Protein AF-A0AAD5SXI1-F1 (afdb_monomer_lite)

Organism: NCBI:txid109957

pLDDT: mean 73.27, std 19.9, range [27.66, 96.06]

InterPro domains:
  IPR033053 Histone transcription regulator 3/CABIN1 [PTHR15502] (4-97)

Sequence (275 aa):
MKNIDKKKWQHRPYWKSYWIWKTVFGDFEKAKAELLSIFQLKSNARGFINFWRTEFERPGRHFAYIHKYTLALISVLRQTKDLESMRHLVRKVQKAYDTLLYPQTVWKAGFEAMAELLAENVQESIWEQFIRFVPQKEFLALAPVVEKKMLWSNNEDRTEDASLLHMAFHLKKLNESAEDETLVTCKMPWNKRVLAEENTSKEPENGAEVSAEYMATVNEDGGNSVEEIATAVNTADINSMVFNAEEASARLRKAITDAEEATTELVTRNNLLAE

Radius of gyration: 31.0 Å; chains: 1; bounding box: 64×84×82 Å

Structure (mmCIF, N/CA/C/O backbone):
data_AF-A0AAD5SXI1-F1
#
_entry.id   AF-A0AAD5SXI1-F1
#
loop_
_atom_site.group_PDB
_atom_site.id
_atom_site.type_symbol
_atom_site.label_atom_id
_atom_site.label_alt_id
_atom_site.label_comp_id
_atom_site.label_asym_id
_atom_site.label_entity_id
_atom_site.label_seq_id
_atom_site.pdbx_PDB_ins_code
_atom_site.Cartn_x
_atom_site.Cartn_y
_atom_site.Cartn_z
_atom_site.occupancy
_atom_site.B_iso_or_equiv
_atom_site.auth_seq_id
_atom_site.auth_comp_id
_atom_site.auth_asym_id
_atom_site.auth_atom_id
_atom_site.pdbx_PDB_model_num
ATOM 1 N N . MET A 1 1 ? 15.542 -13.856 -20.153 1.00 59.47 1 MET A N 1
ATOM 2 C CA . MET A 1 1 ? 15.981 -12.542 -19.622 1.00 59.47 1 MET A CA 1
ATOM 3 C C . MET A 1 1 ? 15.775 -12.431 -18.109 1.00 59.47 1 MET A C 1
ATOM 5 O O . MET A 1 1 ? 16.770 -12.292 -17.419 1.00 59.47 1 MET A O 1
ATOM 9 N N . LYS A 1 2 ? 14.553 -12.600 -17.565 1.00 68.12 2 LYS A N 1
ATOM 10 C CA . LYS A 1 2 ? 14.297 -12.551 -16.102 1.00 68.12 2 LYS A CA 1
ATOM 11 C C . LYS A 1 2 ? 15.126 -13.555 -15.284 1.00 68.12 2 LYS A C 1
ATOM 13 O O . LYS A 1 2 ? 15.744 -13.172 -14.306 1.00 68.12 2 LYS A O 1
ATOM 18 N N . ASN A 1 3 ? 15.224 -14.803 -15.744 1.00 73.75 3 ASN A N 1
ATOM 19 C CA . ASN A 1 3 ? 15.976 -15.860 -15.042 1.00 73.75 3 ASN A CA 1
ATOM 20 C C . ASN A 1 3 ? 17.499 -15.634 -15.022 1.00 73.75 3 ASN A C 1
ATOM 22 O O . ASN A 1 3 ? 18.205 -16.260 -14.238 1.00 73.75 3 ASN A O 1
ATOM 26 N N . ILE A 1 4 ? 18.005 -14.747 -15.884 1.00 78.94 4 ILE A N 1
ATOM 27 C CA . ILE A 1 4 ? 19.423 -14.368 -15.932 1.00 78.94 4 ILE A CA 1
ATOM 28 C C . ILE A 1 4 ? 19.688 -13.250 -14.908 1.00 78.94 4 ILE A C 1
ATOM 30 O O . ILE A 1 4 ? 20.742 -13.212 -14.277 1.00 78.94 4 ILE A O 1
ATOM 34 N N . ASP A 1 5 ? 18.705 -12.374 -14.683 1.00 79.69 5 ASP A N 1
ATOM 35 C CA . ASP A 1 5 ? 18.780 -11.241 -13.762 1.00 79.69 5 ASP A CA 1
ATOM 36 C C . ASP A 1 5 ? 18.321 -11.616 -12.343 1.00 79.69 5 ASP A C 1
ATOM 38 O O . ASP A 1 5 ? 17.245 -11.237 -11.873 1.00 79.69 5 ASP A O 1
ATOM 42 N N . LYS A 1 6 ? 19.176 -12.359 -11.632 1.00 75.88 6 LYS A N 1
ATOM 43 C CA . LYS A 1 6 ? 18.921 -12.793 -10.245 1.00 75.88 6 LYS A CA 1
ATOM 44 C C . LYS A 1 6 ? 18.714 -11.626 -9.273 1.00 75.88 6 LYS A C 1
ATOM 46 O O . LYS A 1 6 ? 17.996 -11.769 -8.289 1.00 75.88 6 LYS A O 1
ATOM 51 N N . LYS A 1 7 ? 19.348 -10.478 -9.539 1.00 73.50 7 LYS A N 1
ATOM 52 C CA . LYS A 1 7 ? 19.273 -9.282 -8.685 1.00 73.50 7 LYS A CA 1
ATOM 53 C C . LYS A 1 7 ? 18.100 -8.359 -9.043 1.00 73.50 7 LYS A C 1
ATOM 55 O O . LYS A 1 7 ? 17.860 -7.397 -8.318 1.00 73.50 7 LYS A O 1
ATOM 60 N N . LYS A 1 8 ? 17.352 -8.684 -10.107 1.00 78.62 8 LYS A N 1
ATOM 61 C CA . LYS A 1 8 ? 16.185 -7.943 -10.617 1.00 78.62 8 LYS A CA 1
ATOM 62 C C . LYS A 1 8 ? 16.488 -6.481 -10.951 1.00 78.62 8 LYS A C 1
ATOM 64 O O . LYS A 1 8 ? 15.654 -5.597 -10.776 1.00 78.62 8 LYS A O 1
ATOM 69 N N . TRP A 1 9 ? 17.688 -6.220 -11.451 1.00 81.19 9 TRP A N 1
ATOM 70 C CA . TRP A 1 9 ? 18.122 -4.880 -11.830 1.00 81.19 9 TRP A CA 1
ATOM 71 C C . TRP A 1 9 ? 17.353 -4.316 -13.030 1.00 81.19 9 TRP A C 1
ATOM 73 O O . TRP A 1 9 ? 17.201 -3.100 -13.151 1.00 81.19 9 TRP A O 1
ATOM 83 N N . GLN A 1 10 ? 16.840 -5.178 -13.907 1.00 85.62 10 GLN A N 1
ATOM 84 C CA . GLN A 1 10 ? 16.117 -4.798 -15.112 1.00 85.62 10 GLN A CA 1
ATOM 85 C C . GLN A 1 10 ? 14.620 -4.660 -14.838 1.00 85.62 10 GLN A C 1
ATOM 87 O O . GLN A 1 10 ? 13.879 -5.635 -14.881 1.00 85.62 10 GLN A O 1
ATOM 92 N N . HIS A 1 11 ? 14.133 -3.436 -14.654 1.00 88.88 11 HIS A N 1
ATOM 93 C CA . HIS A 1 11 ? 12.713 -3.188 -14.370 1.00 88.88 11 HIS A CA 1
ATOM 94 C C . HIS A 1 11 ? 11.796 -3.232 -15.612 1.00 88.88 11 HIS A C 1
ATOM 96 O O . HIS A 1 11 ? 10.612 -3.565 -15.515 1.00 88.88 11 HIS A O 1
ATOM 102 N N . ARG A 1 12 ? 12.319 -2.914 -16.808 1.00 89.62 12 ARG A N 1
ATOM 103 C CA . ARG A 1 12 ? 11.516 -2.804 -18.046 1.00 89.62 12 ARG A CA 1
ATOM 104 C C . ARG A 1 12 ? 10.803 -4.108 -18.446 1.00 89.62 12 ARG A C 1
ATOM 106 O O . ARG A 1 12 ? 9.637 -4.019 -18.837 1.00 89.62 12 ARG A O 1
ATOM 113 N N . PRO A 1 13 ? 11.428 -5.301 -18.364 1.00 91.19 13 PRO A N 1
ATOM 114 C CA . PRO A 1 13 ? 10.743 -6.562 -18.653 1.00 91.19 13 PRO A CA 1
ATOM 115 C C . PRO A 1 13 ? 9.561 -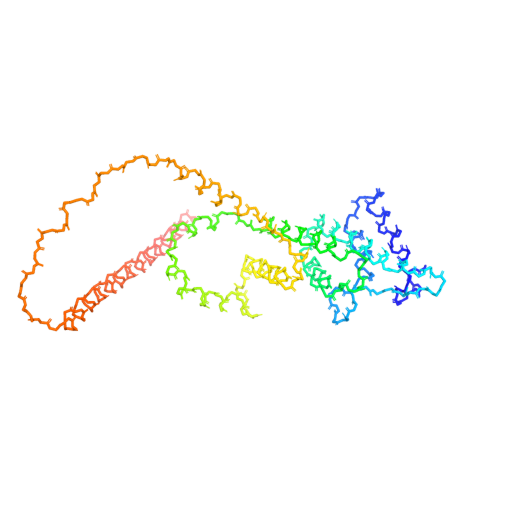6.838 -17.716 1.00 91.19 13 PRO A C 1
ATOM 117 O O . PRO A 1 13 ? 8.516 -7.295 -18.182 1.00 91.19 13 PRO A O 1
ATOM 120 N N . TYR A 1 14 ? 9.692 -6.526 -16.423 1.00 91.62 14 TYR A N 1
ATOM 121 C CA . TYR A 1 14 ? 8.601 -6.670 -15.452 1.00 91.62 14 TYR A CA 1
ATOM 122 C C . TYR A 1 14 ? 7.462 -5.705 -15.763 1.00 91.62 14 TYR A C 1
ATOM 124 O O . TYR A 1 14 ? 6.316 -6.132 -15.837 1.00 91.62 14 TYR A O 1
ATOM 132 N N . TRP A 1 15 ? 7.774 -4.443 -16.077 1.00 92.94 15 TRP A N 1
ATOM 133 C CA . TRP A 1 15 ? 6.762 -3.470 -16.494 1.00 92.94 15 TRP A CA 1
ATOM 134 C C . TRP A 1 15 ? 5.982 -3.912 -17.739 1.00 92.94 15 TRP A C 1
ATOM 136 O O . TRP A 1 15 ? 4.759 -3.806 -17.777 1.00 92.94 15 TRP A O 1
ATOM 146 N N . LYS A 1 16 ? 6.678 -4.423 -18.763 1.00 93.94 16 LYS A N 1
ATOM 147 C CA . LYS A 1 16 ? 6.019 -4.947 -19.969 1.00 93.94 16 LYS A CA 1
ATOM 148 C C . LYS A 1 16 ? 5.133 -6.149 -19.646 1.00 93.94 16 LYS A C 1
ATOM 150 O O . LYS A 1 16 ? 4.005 -6.201 -20.118 1.00 93.94 16 LYS A O 1
ATOM 155 N N . SER A 1 17 ? 5.626 -7.075 -18.823 1.00 93.44 17 SER A N 1
ATOM 156 C CA . SER A 1 17 ? 4.863 -8.262 -18.409 1.00 93.44 17 SER A CA 1
ATOM 157 C C . SER A 1 17 ? 3.602 -7.860 -17.649 1.00 93.44 17 SER A C 1
ATOM 159 O O . SER A 1 17 ? 2.514 -8.298 -17.994 1.00 93.44 17 SER A O 1
ATOM 161 N N . TYR A 1 18 ? 3.744 -6.957 -16.677 1.00 94.88 18 TYR A N 1
ATOM 162 C CA . TYR A 1 18 ? 2.637 -6.352 -15.947 1.00 94.88 18 TYR A CA 1
ATOM 163 C C . TYR A 1 18 ? 1.582 -5.759 -16.887 1.00 94.88 18 TYR A C 1
ATOM 165 O O . TYR A 1 18 ? 0.399 -6.064 -16.761 1.00 94.88 18 TYR A O 1
ATOM 173 N N . TRP A 1 19 ? 2.011 -4.927 -17.839 1.00 94.81 19 TRP A N 1
ATOM 174 C CA . TRP A 1 19 ? 1.095 -4.260 -18.758 1.00 94.81 19 TRP A CA 1
ATOM 175 C C . TRP A 1 19 ? 0.326 -5.261 -19.626 1.00 94.81 19 TRP A C 1
ATOM 177 O O . TRP A 1 19 ? -0.875 -5.086 -19.816 1.00 94.81 19 TRP A O 1
ATOM 187 N N . ILE A 1 20 ? 0.991 -6.324 -20.095 1.00 95.69 20 ILE A N 1
ATOM 188 C CA . ILE A 1 20 ? 0.363 -7.406 -20.863 1.00 95.69 20 ILE A CA 1
ATOM 189 C C . ILE A 1 20 ? -0.667 -8.147 -20.000 1.00 95.69 20 ILE A C 1
ATOM 191 O O . ILE A 1 20 ? -1.814 -8.278 -20.415 1.00 95.69 20 ILE A O 1
ATOM 195 N N . TRP A 1 21 ? -0.302 -8.578 -18.788 1.00 95.69 21 TRP A N 1
ATOM 196 C CA . TRP A 1 21 ? -1.232 -9.278 -17.892 1.00 95.69 21 TRP A CA 1
ATOM 197 C C . TRP A 1 21 ? -2.456 -8.435 -17.552 1.00 95.69 21 TRP A C 1
ATOM 199 O O . TRP A 1 21 ? -3.579 -8.916 -17.671 1.00 95.69 21 TRP A O 1
ATOM 209 N N . LYS A 1 22 ? -2.246 -7.159 -17.218 1.00 93.88 22 LYS A N 1
ATOM 210 C CA . LYS A 1 22 ? -3.329 -6.237 -16.878 1.00 93.88 22 LYS A CA 1
ATOM 211 C C . LYS A 1 22 ? -4.222 -5.898 -18.074 1.00 93.88 22 LYS A C 1
ATOM 213 O O . LYS A 1 22 ? -5.435 -5.872 -17.926 1.00 93.88 22 LYS A O 1
ATOM 218 N N . THR A 1 23 ? -3.634 -5.579 -19.227 1.00 93.75 23 THR A N 1
ATOM 219 C CA . THR A 1 23 ? -4.368 -4.966 -20.353 1.00 93.75 23 THR A CA 1
ATOM 220 C C . THR A 1 23 ? -4.864 -5.994 -21.361 1.00 93.75 23 THR A C 1
ATOM 222 O O . THR A 1 23 ? -5.960 -5.846 -21.883 1.00 93.75 23 THR A O 1
ATOM 225 N N . VAL A 1 24 ? -4.058 -7.018 -21.657 1.00 95.06 24 VAL A N 1
ATOM 226 C CA . VAL A 1 24 ? -4.375 -8.020 -22.688 1.00 95.06 24 VAL A CA 1
ATOM 227 C C . VAL A 1 24 ? -5.142 -9.190 -22.084 1.00 95.06 24 VAL A C 1
ATOM 229 O O . VAL A 1 24 ? -6.132 -9.628 -22.655 1.00 95.06 24 VAL A O 1
ATOM 232 N N . PHE A 1 25 ? -4.693 -9.691 -20.931 1.00 92.50 25 PHE A N 1
ATOM 233 C CA . PHE A 1 25 ? -5.284 -10.878 -20.305 1.00 92.50 25 PHE A CA 1
ATOM 234 C C . PHE A 1 25 ? -6.325 -10.564 -19.224 1.00 92.50 25 PHE A C 1
ATOM 236 O O . PHE A 1 25 ? -7.091 -11.450 -18.864 1.00 92.50 25 PHE A O 1
ATOM 243 N N . GLY A 1 26 ? -6.350 -9.338 -18.689 1.00 92.12 26 GLY A N 1
ATOM 244 C CA . GLY A 1 26 ? -7.249 -8.953 -17.593 1.00 92.12 26 GLY A CA 1
ATOM 245 C C . GLY A 1 26 ? -6.969 -9.666 -16.262 1.00 92.12 26 GLY A C 1
ATOM 246 O O . GLY A 1 26 ? -7.815 -9.657 -15.373 1.00 92.12 26 GLY A O 1
ATOM 247 N N . ASP A 1 27 ? -5.799 -10.291 -16.108 1.00 94.25 27 ASP A N 1
ATOM 248 C CA . ASP A 1 27 ? -5.433 -11.063 -14.917 1.00 94.25 27 ASP A CA 1
ATOM 249 C C . ASP A 1 27 ? -4.663 -10.178 -13.926 1.00 94.25 27 ASP A C 1
ATOM 251 O O . ASP A 1 27 ? -3.455 -9.937 -14.063 1.00 94.25 27 ASP A O 1
ATOM 255 N N . PHE A 1 28 ? -5.382 -9.665 -12.925 1.00 93.00 28 PHE A N 1
ATOM 256 C CA . PHE A 1 28 ? -4.831 -8.745 -11.930 1.00 93.00 28 PHE A CA 1
ATOM 257 C C . PHE A 1 28 ? -3.917 -9.429 -10.909 1.00 93.00 28 PHE A C 1
ATOM 259 O O . PHE A 1 28 ? -2.972 -8.796 -10.436 1.00 93.00 28 PHE A O 1
ATOM 266 N N . GLU A 1 29 ? -4.118 -10.715 -10.618 1.00 94.19 29 GLU A N 1
ATOM 267 C CA . GLU A 1 29 ? -3.284 -11.462 -9.669 1.00 94.19 29 GLU A CA 1
ATOM 268 C C . GLU A 1 29 ? -1.887 -11.712 -10.241 1.00 94.19 29 GLU A C 1
ATOM 270 O O . GLU A 1 29 ? -0.872 -11.425 -9.594 1.00 94.19 29 GLU A O 1
ATOM 275 N N . LYS A 1 30 ? -1.801 -12.148 -11.505 1.00 93.31 30 LYS A N 1
ATOM 276 C CA . LYS A 1 30 ? -0.500 -12.294 -12.178 1.00 93.31 30 LYS A CA 1
ATOM 277 C C . LYS A 1 30 ? 0.179 -10.946 -12.392 1.00 93.31 30 LYS A C 1
ATOM 279 O O . LYS A 1 30 ? 1.389 -10.822 -12.193 1.00 93.31 30 LYS A O 1
ATOM 284 N N . ALA A 1 31 ? -0.591 -9.916 -12.746 1.00 94.12 31 ALA A N 1
ATOM 285 C CA . ALA A 1 31 ? -0.075 -8.558 -12.878 1.00 94.12 31 ALA A CA 1
ATOM 286 C C . ALA A 1 31 ? 0.512 -8.038 -11.548 1.00 94.12 31 ALA A C 1
ATOM 288 O O . ALA A 1 31 ? 1.599 -7.448 -11.544 1.00 94.12 31 ALA A O 1
ATOM 289 N N . LYS A 1 32 ? -0.164 -8.306 -10.422 1.00 94.62 32 LYS A N 1
ATOM 290 C CA . LYS A 1 32 ? 0.304 -7.987 -9.067 1.00 94.62 32 LYS A CA 1
ATOM 291 C C . LYS A 1 32 ? 1.625 -8.681 -8.765 1.00 94.62 32 LYS A C 1
ATOM 293 O O . LYS A 1 32 ? 2.569 -8.010 -8.357 1.00 94.62 32 LYS A O 1
ATOM 298 N N . ALA A 1 33 ? 1.717 -9.990 -8.997 1.00 93.62 33 ALA A N 1
ATOM 299 C CA . ALA A 1 33 ? 2.925 -10.767 -8.717 1.00 93.62 33 ALA A CA 1
ATOM 300 C C . ALA A 1 33 ? 4.153 -10.231 -9.476 1.00 93.62 33 ALA A C 1
ATOM 302 O O . ALA A 1 33 ? 5.239 -10.089 -8.907 1.00 93.62 33 ALA A O 1
ATOM 303 N N . GLU A 1 34 ? 3.972 -9.867 -10.748 1.00 92.56 34 GLU A N 1
ATOM 304 C CA . GLU A 1 34 ? 5.034 -9.301 -11.582 1.00 92.56 34 GLU A CA 1
ATOM 305 C C . GLU A 1 34 ? 5.510 -7.937 -11.074 1.00 92.56 34 GLU A C 1
ATOM 307 O O . GLU A 1 34 ? 6.719 -7.707 -10.999 1.00 92.56 34 GLU A O 1
ATOM 312 N N . LEU A 1 35 ? 4.597 -7.043 -10.676 1.00 91.44 35 LEU A N 1
ATOM 313 C CA . LEU A 1 35 ? 4.988 -5.771 -10.065 1.00 91.44 35 LEU A CA 1
ATOM 314 C C . LEU A 1 35 ? 5.635 -5.987 -8.700 1.00 91.44 35 LEU A C 1
ATOM 316 O O . LEU A 1 35 ? 6.737 -5.501 -8.482 1.00 91.44 35 LEU A O 1
ATOM 320 N N . LEU A 1 36 ? 5.024 -6.752 -7.797 1.00 91.75 36 LEU A N 1
ATOM 321 C CA . LEU A 1 36 ? 5.581 -7.007 -6.464 1.00 91.75 36 LEU A CA 1
ATOM 322 C C . LEU A 1 36 ? 6.999 -7.581 -6.517 1.00 91.75 36 LEU A C 1
ATOM 324 O O . LEU A 1 36 ? 7.787 -7.340 -5.609 1.00 91.75 36 LEU A O 1
ATOM 328 N N . SER A 1 37 ? 7.365 -8.273 -7.598 1.00 89.50 37 SER A N 1
ATOM 329 C CA . SER A 1 37 ? 8.713 -8.800 -7.785 1.00 89.50 37 SER A CA 1
ATOM 330 C C . SER A 1 37 ? 9.820 -7.728 -7.779 1.00 89.50 37 SER A C 1
ATOM 332 O O . SER A 1 37 ? 10.938 -8.056 -7.367 1.00 89.50 37 SER A O 1
ATOM 334 N N . ILE A 1 38 ? 9.525 -6.488 -8.202 1.00 90.38 38 ILE A N 1
ATOM 335 C CA . ILE A 1 38 ? 10.462 -5.346 -8.216 1.00 90.38 38 ILE A CA 1
ATOM 336 C C . ILE A 1 38 ? 10.339 -4.448 -6.975 1.00 90.38 38 ILE A C 1
ATOM 338 O O . ILE A 1 38 ? 11.201 -3.595 -6.747 1.00 90.38 38 ILE A O 1
ATOM 342 N N . PHE A 1 39 ? 9.297 -4.638 -6.162 1.00 90.31 39 PHE A N 1
ATOM 343 C CA . PHE A 1 39 ? 9.084 -3.908 -4.914 1.00 90.31 39 PHE A CA 1
ATOM 344 C C . PHE A 1 39 ? 9.609 -4.696 -3.709 1.00 90.31 39 PHE A C 1
ATOM 346 O O . PHE A 1 39 ? 9.596 -5.922 -3.667 1.00 90.31 39 PHE A O 1
ATOM 353 N N . GLN A 1 40 ? 10.057 -3.975 -2.686 1.00 87.62 40 GLN A N 1
ATOM 354 C CA . GLN A 1 40 ? 10.531 -4.534 -1.421 1.00 87.62 40 GLN A CA 1
ATOM 355 C C . GLN A 1 40 ? 9.658 -4.036 -0.265 1.00 87.62 40 GLN A C 1
ATOM 357 O O . GLN A 1 40 ? 10.091 -3.258 0.582 1.00 87.62 40 GLN A O 1
ATOM 362 N N . LEU A 1 41 ? 8.403 -4.489 -0.231 1.00 86.25 41 LEU A N 1
ATOM 363 C CA . LEU A 1 41 ? 7.416 -4.009 0.747 1.00 86.25 41 LEU A CA 1
ATOM 364 C C . LEU A 1 41 ? 7.685 -4.509 2.174 1.00 86.25 41 LEU A C 1
ATOM 366 O O . LEU A 1 41 ? 7.534 -3.755 3.131 1.00 86.25 41 LEU A O 1
ATOM 370 N N . LYS A 1 42 ? 8.132 -5.763 2.309 1.00 82.50 42 LYS A N 1
ATOM 371 C CA . LYS A 1 42 ? 8.416 -6.408 3.605 1.00 82.50 42 LYS A CA 1
ATOM 372 C C . LYS A 1 42 ? 9.846 -6.186 4.110 1.00 82.50 42 LYS A C 1
ATOM 374 O O . LYS A 1 42 ? 10.162 -6.544 5.236 1.00 82.50 42 LYS A O 1
ATOM 379 N N . SER A 1 43 ? 10.725 -5.630 3.276 1.00 78.44 43 SER A N 1
ATOM 380 C CA . SER A 1 43 ? 12.124 -5.406 3.645 1.00 78.44 43 SER A CA 1
ATOM 381 C C . SER A 1 43 ? 12.261 -4.192 4.561 1.00 78.44 43 SER A C 1
ATOM 383 O O . SER A 1 43 ? 11.604 -3.170 4.353 1.00 78.44 43 SER A O 1
ATOM 385 N N . ASN A 1 44 ? 13.196 -4.250 5.508 1.00 72.94 44 ASN A N 1
ATOM 386 C CA . ASN A 1 44 ? 13.595 -3.095 6.320 1.00 72.94 44 ASN A CA 1
ATOM 387 C C . ASN A 1 44 ? 14.448 -2.074 5.542 1.00 72.94 44 ASN A C 1
ATOM 389 O O . ASN A 1 44 ? 14.815 -1.039 6.091 1.00 72.94 44 ASN A O 1
ATOM 393 N N . ALA A 1 45 ? 14.738 -2.327 4.261 1.00 75.00 45 ALA A N 1
ATOM 394 C CA . ALA A 1 45 ? 15.486 -1.408 3.411 1.00 75.00 45 ALA A CA 1
ATOM 395 C C . ALA A 1 45 ? 14.834 -0.013 3.328 1.00 75.00 45 ALA A C 1
ATOM 397 O O . ALA A 1 45 ? 13.605 0.123 3.301 1.00 75.00 45 ALA A O 1
ATOM 398 N N . ARG A 1 46 ? 15.681 1.026 3.258 1.00 67.31 46 ARG A N 1
ATOM 399 C CA . ARG A 1 46 ? 15.259 2.434 3.131 1.00 67.31 46 ARG A CA 1
ATOM 400 C C . ARG A 1 46 ? 14.475 2.677 1.837 1.00 67.31 46 ARG A C 1
ATOM 402 O O . ARG A 1 46 ? 13.499 3.416 1.849 1.00 67.31 46 ARG A O 1
ATOM 409 N N . GLY A 1 47 ? 14.869 2.019 0.747 1.00 73.44 47 GLY A N 1
ATOM 410 C CA . GLY A 1 47 ? 14.123 2.008 -0.510 1.00 73.44 47 GLY A CA 1
ATOM 411 C C . GLY A 1 47 ? 13.016 0.952 -0.511 1.00 73.44 47 GLY A C 1
ATOM 412 O O . GLY A 1 47 ? 13.177 -0.132 0.043 1.00 73.44 47 GLY A O 1
ATOM 413 N N . PHE A 1 48 ? 11.895 1.257 -1.165 1.00 83.56 48 PHE A N 1
ATOM 414 C CA . PHE A 1 48 ? 10.782 0.316 -1.370 1.00 83.56 48 PHE A CA 1
ATOM 415 C C . PHE A 1 48 ? 10.797 -0.337 -2.757 1.00 83.56 48 PHE A C 1
ATOM 417 O O . PHE A 1 48 ? 9.937 -1.156 -3.078 1.00 83.56 48 PHE A O 1
ATOM 424 N N . ILE A 1 49 ? 11.797 0.005 -3.565 1.00 86.00 49 ILE A N 1
ATOM 425 C CA . ILE A 1 49 ? 11.982 -0.438 -4.940 1.00 86.00 49 ILE A CA 1
ATOM 426 C C . ILE A 1 49 ? 13.391 -1.002 -5.090 1.00 86.00 49 ILE A C 1
ATOM 428 O O . ILE A 1 49 ? 14.350 -0.450 -4.554 1.00 86.00 49 ILE A O 1
ATOM 432 N N . ASN A 1 50 ? 13.504 -2.093 -5.843 1.00 82.38 50 ASN A N 1
ATOM 433 C CA . ASN A 1 50 ? 14.742 -2.830 -6.046 1.00 82.38 50 ASN A CA 1
ATOM 434 C C . ASN A 1 50 ? 15.089 -2.936 -7.529 1.00 82.38 50 ASN A C 1
ATOM 436 O O . ASN A 1 50 ? 15.089 -4.026 -8.095 1.00 82.38 50 ASN A O 1
ATOM 440 N N . PHE A 1 51 ? 15.354 -1.803 -8.177 1.00 82.62 51 PHE A N 1
ATOM 441 C CA . PHE A 1 51 ? 15.954 -1.814 -9.507 1.00 82.62 51 PHE A CA 1
ATOM 442 C C . PHE A 1 51 ? 16.998 -0.714 -9.666 1.00 82.62 51 PHE A C 1
ATOM 444 O O . PHE A 1 51 ? 16.918 0.349 -9.053 1.00 82.62 51 PHE A O 1
ATOM 451 N N . TRP A 1 52 ? 18.004 -1.009 -10.486 1.00 77.56 52 TRP A N 1
ATOM 452 C CA . TRP A 1 52 ? 19.211 -0.202 -10.623 1.00 77.56 52 TRP A CA 1
ATOM 453 C C . TRP A 1 52 ? 18.983 1.009 -11.535 1.00 77.56 52 TRP A C 1
ATOM 455 O O . TRP A 1 52 ? 18.281 0.920 -12.546 1.00 77.56 52 TRP A O 1
ATOM 465 N N . ARG A 1 53 ? 19.622 2.139 -11.212 1.00 80.25 53 ARG A N 1
ATOM 466 C CA . ARG A 1 53 ? 19.686 3.312 -12.093 1.00 80.25 53 ARG A CA 1
ATOM 467 C C . ARG A 1 53 ? 20.733 3.065 -13.178 1.00 80.25 53 ARG A C 1
ATOM 469 O O . ARG A 1 53 ? 21.927 3.157 -12.922 1.00 80.25 53 ARG A O 1
ATOM 476 N N . THR A 1 54 ? 20.298 2.748 -14.393 1.00 78.38 54 THR A N 1
ATOM 477 C CA . THR A 1 54 ? 21.218 2.543 -15.522 1.00 78.38 54 THR A CA 1
ATOM 478 C C . THR A 1 54 ? 21.949 3.834 -15.893 1.00 78.38 54 THR A C 1
ATOM 480 O O . THR A 1 54 ? 21.320 4.884 -15.997 1.00 78.38 54 THR A O 1
ATOM 483 N N . GLU A 1 55 ? 23.255 3.746 -16.150 1.00 74.88 55 GLU A N 1
ATOM 484 C CA . GLU A 1 55 ? 24.124 4.892 -16.484 1.00 74.88 55 GLU A CA 1
ATOM 485 C C . GLU A 1 55 ? 23.706 5.605 -17.778 1.00 74.88 55 GLU A C 1
ATOM 487 O O . GLU A 1 55 ? 23.819 6.820 -17.894 1.00 74.88 55 GLU A O 1
ATOM 492 N N . PHE A 1 56 ? 23.140 4.856 -18.726 1.00 80.06 56 PHE A N 1
ATOM 493 C CA . PHE A 1 56 ? 22.683 5.365 -20.024 1.00 80.06 56 PHE A CA 1
ATOM 494 C C . PHE A 1 56 ? 21.274 5.975 -19.996 1.00 80.06 56 PHE A C 1
ATOM 496 O O . PHE A 1 56 ? 20.698 6.280 -21.042 1.00 80.06 56 PHE A O 1
ATOM 503 N N . GLU A 1 57 ? 20.668 6.118 -18.819 1.00 82.50 57 GLU A N 1
ATOM 504 C CA . GLU A 1 57 ? 19.355 6.731 -18.689 1.00 82.50 57 GLU A CA 1
ATOM 505 C C . GLU A 1 57 ? 19.459 8.237 -18.427 1.00 82.50 57 GLU A C 1
ATOM 507 O O . GLU A 1 57 ? 20.262 8.700 -17.619 1.00 82.50 57 GLU A O 1
ATOM 512 N N . ARG A 1 58 ? 18.600 9.015 -19.102 1.00 85.75 58 ARG A N 1
ATOM 513 C CA . ARG A 1 58 ? 18.507 10.463 -18.883 1.00 85.75 58 ARG A CA 1
ATOM 514 C C . ARG A 1 58 ? 18.284 10.767 -17.394 1.00 85.75 58 ARG A C 1
ATOM 516 O O . ARG A 1 58 ? 17.472 10.083 -16.756 1.00 85.75 58 ARG A O 1
ATOM 523 N N . PRO A 1 59 ? 18.925 11.814 -16.846 1.00 85.00 59 PRO A N 1
ATOM 524 C CA . PRO A 1 59 ? 18.687 12.223 -15.467 1.00 85.00 59 PRO A CA 1
ATOM 525 C C . PRO A 1 59 ? 17.188 12.471 -15.243 1.00 85.00 59 PRO A C 1
ATOM 527 O O . PRO A 1 59 ? 16.485 12.957 -16.127 1.00 85.00 59 PRO A O 1
ATOM 530 N N . GLY A 1 60 ? 16.673 12.055 -14.086 1.00 85.56 60 GLY A N 1
ATOM 531 C CA . GLY A 1 60 ? 15.257 12.202 -13.730 1.00 85.56 60 GLY A CA 1
ATOM 532 C C . GLY A 1 60 ? 14.332 11.054 -14.157 1.00 85.56 60 GLY A C 1
ATOM 533 O O . GLY A 1 60 ? 13.307 10.826 -13.515 1.00 85.56 60 GLY A O 1
ATOM 534 N N . ARG A 1 61 ? 14.682 10.261 -15.182 1.00 89.38 61 ARG A N 1
ATOM 535 C CA . ARG A 1 61 ? 13.809 9.166 -15.661 1.00 89.38 61 ARG A CA 1
ATOM 536 C C . ARG A 1 61 ? 13.575 8.067 -14.627 1.00 89.38 61 ARG A C 1
ATOM 538 O O . ARG A 1 61 ? 12.477 7.518 -14.576 1.00 89.38 61 ARG A O 1
ATOM 545 N N . HIS A 1 62 ? 14.565 7.801 -13.782 1.00 88.62 62 HIS A N 1
ATOM 546 C CA . HIS A 1 62 ? 14.442 6.842 -12.689 1.00 88.62 62 HIS A CA 1
ATOM 547 C C . HIS A 1 62 ? 13.270 7.196 -11.756 1.00 88.62 62 HIS A C 1
ATOM 549 O O . HIS A 1 62 ? 12.389 6.366 -11.537 1.00 88.62 62 HIS A O 1
ATOM 555 N N . PHE A 1 63 ? 13.187 8.455 -11.312 1.00 89.75 63 PHE A N 1
ATOM 556 C CA . PHE A 1 63 ? 12.090 8.946 -10.470 1.00 89.75 63 PHE A CA 1
ATOM 557 C C . PHE A 1 63 ? 10.732 8.856 -11.176 1.00 89.75 63 PHE A C 1
ATOM 559 O O . PHE A 1 63 ? 9.732 8.484 -10.561 1.00 89.75 63 PHE A O 1
ATOM 566 N N . ALA A 1 64 ? 10.696 9.106 -12.489 1.00 91.94 64 ALA A N 1
ATOM 567 C CA . ALA A 1 64 ? 9.479 8.944 -13.279 1.00 91.94 64 ALA A CA 1
ATOM 568 C C . ALA A 1 64 ? 8.990 7.483 -13.314 1.00 91.94 64 ALA A C 1
ATOM 570 O O . ALA A 1 64 ? 7.784 7.244 -13.241 1.00 91.94 64 ALA A O 1
ATOM 571 N N . TYR A 1 65 ? 9.886 6.490 -13.393 1.00 92.00 65 TYR A N 1
ATOM 572 C CA . TYR A 1 65 ? 9.475 5.084 -13.309 1.00 92.00 65 TYR A CA 1
ATOM 573 C C . TYR A 1 65 ? 9.025 4.686 -11.916 1.00 92.00 65 TYR A C 1
ATOM 575 O O . TYR A 1 65 ? 8.011 4.008 -11.808 1.00 92.00 65 TYR A O 1
ATOM 583 N N . ILE A 1 66 ? 9.734 5.117 -10.871 1.00 92.50 66 ILE A N 1
ATOM 584 C CA . ILE A 1 66 ? 9.329 4.879 -9.480 1.00 92.50 66 ILE A CA 1
ATOM 585 C C . ILE A 1 66 ? 7.900 5.375 -9.286 1.00 92.50 66 ILE A C 1
ATOM 587 O O . ILE A 1 66 ? 7.027 4.605 -8.887 1.00 92.50 66 ILE A O 1
ATOM 591 N N . HIS A 1 67 ? 7.637 6.627 -9.654 1.00 93.69 67 HIS A N 1
ATOM 592 C CA . HIS A 1 67 ? 6.311 7.218 -9.560 1.00 93.69 67 HIS A CA 1
ATOM 593 C C . HIS A 1 67 ? 5.270 6.417 -10.365 1.00 93.69 67 HIS A C 1
ATOM 595 O O . HIS A 1 67 ? 4.255 5.979 -9.820 1.00 93.69 67 HIS A O 1
ATOM 601 N N . LYS A 1 68 ? 5.561 6.128 -11.641 1.00 94.56 68 LYS A N 1
ATOM 602 C CA . LYS A 1 68 ? 4.666 5.370 -12.529 1.00 94.56 68 LYS A CA 1
ATOM 603 C C . LYS A 1 68 ? 4.338 3.975 -11.992 1.00 94.56 68 LYS A C 1
ATOM 605 O O . LYS A 1 68 ? 3.192 3.540 -12.066 1.00 94.56 68 LYS A O 1
ATOM 610 N N . TYR A 1 69 ? 5.335 3.254 -11.492 1.00 95.12 69 TYR A N 1
ATOM 611 C CA . TYR A 1 69 ? 5.169 1.881 -11.020 1.00 95.12 69 TYR A CA 1
ATOM 612 C C . TYR A 1 69 ? 4.444 1.842 -9.685 1.00 95.12 69 TYR A C 1
ATOM 614 O O . TYR A 1 69 ? 3.656 0.932 -9.458 1.00 95.12 69 TYR A O 1
ATOM 622 N N . THR A 1 70 ? 4.659 2.846 -8.836 1.00 95.31 70 THR A N 1
ATOM 623 C CA . THR A 1 70 ? 3.967 2.952 -7.550 1.00 95.31 70 THR A CA 1
ATOM 624 C C . THR A 1 70 ? 2.471 3.175 -7.755 1.00 95.31 70 THR A C 1
ATOM 626 O O . THR A 1 70 ? 1.670 2.432 -7.197 1.00 95.31 70 THR A O 1
ATOM 629 N N . LEU A 1 71 ? 2.077 4.105 -8.636 1.00 95.56 71 LEU A N 1
ATOM 630 C CA . LEU A 1 71 ? 0.664 4.303 -8.992 1.00 95.56 71 LEU A CA 1
ATOM 631 C C . LEU A 1 71 ? 0.043 3.054 -9.632 1.00 95.56 71 LEU A C 1
ATOM 633 O O . LEU A 1 71 ? -1.090 2.684 -9.325 1.00 95.56 71 LEU A O 1
ATOM 637 N N . ALA A 1 72 ? 0.793 2.379 -10.505 1.00 95.31 72 ALA A N 1
ATOM 638 C CA . ALA A 1 72 ? 0.343 1.138 -11.122 1.00 95.31 72 ALA A CA 1
ATOM 639 C C . ALA A 1 72 ? 0.119 0.022 -10.089 1.00 95.31 72 ALA A C 1
ATOM 641 O O . ALA A 1 72 ? -0.863 -0.711 -10.199 1.00 95.31 72 ALA A O 1
ATOM 642 N N . LEU A 1 73 ? 0.993 -0.079 -9.083 1.00 95.62 73 LEU A N 1
ATOM 643 C CA . LEU A 1 73 ? 0.854 -1.035 -7.991 1.00 95.62 73 LEU A CA 1
ATOM 644 C C . LEU A 1 73 ? -0.362 -0.707 -7.117 1.00 95.62 73 LEU A C 1
ATOM 646 O O . LEU A 1 73 ? -1.161 -1.603 -6.876 1.00 95.62 73 LEU A O 1
ATOM 650 N N . ILE A 1 74 ? -0.562 0.558 -6.726 1.00 96.06 74 ILE A N 1
ATOM 651 C CA . ILE A 1 74 ? -1.759 0.996 -5.977 1.00 96.06 74 ILE A CA 1
ATOM 652 C C . ILE A 1 74 ? -3.037 0.596 -6.727 1.00 96.06 74 ILE A C 1
ATOM 654 O O . ILE A 1 74 ? -3.929 -0.022 -6.150 1.00 96.06 74 ILE A O 1
ATOM 658 N N . SER A 1 75 ? -3.103 0.879 -8.033 1.00 95.44 75 SER A N 1
ATOM 659 C CA . SER A 1 75 ? -4.256 0.525 -8.873 1.00 95.44 75 SER A CA 1
ATOM 660 C C . SER A 1 75 ? -4.554 -0.975 -8.873 1.00 95.44 75 SER A C 1
ATOM 662 O O . SER A 1 75 ? -5.721 -1.355 -8.879 1.00 95.44 75 SER A O 1
ATOM 664 N N . VAL A 1 76 ? -3.524 -1.820 -8.892 1.00 95.12 76 VAL A N 1
ATOM 665 C CA . VAL A 1 76 ? -3.691 -3.279 -8.937 1.00 95.12 76 VAL A CA 1
ATOM 666 C C . VAL A 1 76 ? -4.068 -3.821 -7.569 1.00 95.12 76 VAL A C 1
ATOM 668 O O . VAL A 1 76 ? -4.985 -4.623 -7.482 1.00 95.12 76 VAL A O 1
ATOM 671 N N . LEU A 1 77 ? -3.415 -3.347 -6.505 1.00 94.75 77 LEU A N 1
ATOM 672 C CA . LEU A 1 77 ? -3.718 -3.758 -5.134 1.00 94.75 77 LEU A CA 1
ATOM 673 C C . LEU A 1 77 ? -5.158 -3.412 -4.742 1.00 94.75 77 LEU A C 1
ATOM 675 O O . LEU A 1 77 ? -5.809 -4.209 -4.071 1.00 94.75 77 LEU A O 1
ATOM 679 N N . ARG A 1 78 ? -5.666 -2.265 -5.214 1.00 94.50 78 ARG A N 1
ATOM 680 C CA . ARG A 1 78 ? -7.077 -1.880 -5.077 1.00 94.50 78 ARG A CA 1
ATOM 681 C C . ARG A 1 78 ? -8.009 -2.884 -5.764 1.00 94.50 78 ARG A C 1
ATOM 683 O O . ARG A 1 78 ? -9.006 -3.277 -5.181 1.00 94.50 78 ARG A O 1
ATOM 690 N N . GLN A 1 79 ? -7.670 -3.337 -6.971 1.00 93.19 79 GLN A N 1
ATOM 691 C CA . GLN A 1 79 ? -8.484 -4.299 -7.727 1.00 93.19 79 GLN A CA 1
ATOM 692 C C . GLN A 1 79 ? -8.432 -5.717 -7.148 1.00 93.19 79 GLN A C 1
ATOM 694 O O . GLN A 1 79 ? -9.448 -6.401 -7.128 1.00 93.19 79 GLN A O 1
ATOM 699 N N . THR A 1 80 ? -7.275 -6.152 -6.647 1.00 93.62 80 THR A N 1
ATOM 700 C CA . THR A 1 80 ? -7.111 -7.471 -6.009 1.00 93.62 80 THR A CA 1
ATOM 701 C C . THR A 1 80 ? -7.535 -7.489 -4.539 1.00 93.62 80 THR A C 1
ATOM 703 O O . THR A 1 80 ? -7.398 -8.517 -3.888 1.00 93.62 80 THR A O 1
ATOM 706 N N . LYS A 1 81 ? -7.966 -6.347 -3.987 1.00 92.50 81 LYS A N 1
ATOM 707 C CA . LYS A 1 81 ? -8.325 -6.166 -2.571 1.00 92.50 81 LYS A CA 1
ATOM 708 C C . LYS A 1 81 ? -7.255 -6.647 -1.578 1.00 92.50 81 LYS A C 1
ATOM 710 O O . LYS A 1 81 ? -7.557 -7.145 -0.498 1.00 92.50 81 LYS A O 1
ATOM 715 N N . ASP A 1 82 ? -5.979 -6.479 -1.930 1.00 92.31 82 ASP A N 1
ATOM 716 C CA . ASP A 1 82 ? -4.856 -6.928 -1.096 1.00 92.31 82 ASP A CA 1
ATOM 717 C C . ASP A 1 82 ? -4.472 -5.838 -0.084 1.00 92.31 82 ASP A C 1
ATOM 719 O O . ASP A 1 82 ? -3.625 -4.968 -0.324 1.00 92.31 82 ASP A O 1
ATOM 723 N N . LEU A 1 83 ? -5.155 -5.892 1.055 1.00 90.31 83 LEU A N 1
ATOM 724 C CA . LEU A 1 83 ? -5.077 -4.919 2.140 1.00 90.31 83 LEU A CA 1
ATOM 7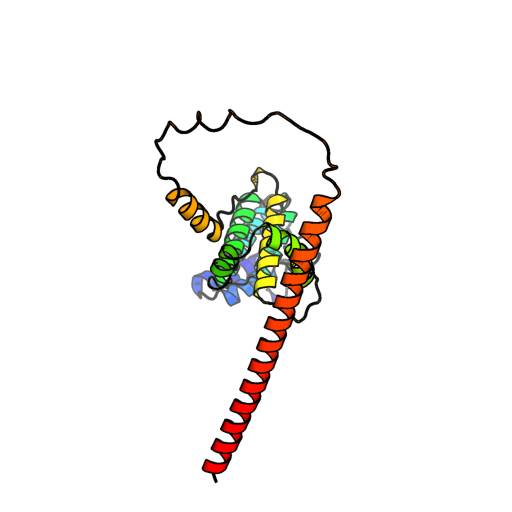25 C C . LEU A 1 83 ? -3.710 -4.920 2.852 1.00 90.31 83 LEU A C 1
ATOM 727 O O . LEU A 1 83 ? -3.200 -3.859 3.222 1.00 90.31 83 LEU A O 1
ATOM 731 N N . GLU A 1 84 ? -3.064 -6.079 2.985 1.00 90.50 84 GLU A N 1
ATOM 732 C CA . GLU A 1 84 ? -1.767 -6.198 3.659 1.00 90.50 84 GLU A CA 1
ATOM 733 C C . GLU A 1 84 ? -0.628 -5.607 2.816 1.00 90.50 84 GLU A C 1
ATOM 735 O O . GLU A 1 84 ? 0.192 -4.820 3.304 1.00 90.50 84 GLU A O 1
ATOM 740 N N . SER A 1 85 ? -0.593 -5.925 1.521 1.00 92.31 85 SER A N 1
ATOM 741 C CA . SER A 1 85 ? 0.391 -5.342 0.608 1.00 92.31 85 SER A CA 1
ATOM 742 C C . SER A 1 85 ? 0.194 -3.828 0.473 1.00 92.31 85 SER A C 1
ATOM 744 O O . SER A 1 85 ? 1.179 -3.081 0.466 1.00 92.31 85 SER A O 1
ATOM 746 N N . MET A 1 86 ? -1.060 -3.353 0.443 1.00 93.25 86 MET A N 1
ATOM 747 C CA . MET A 1 86 ? -1.376 -1.920 0.433 1.00 93.25 86 MET A CA 1
ATOM 748 C C . MET A 1 86 ? -0.857 -1.223 1.696 1.00 93.25 86 MET A C 1
ATOM 750 O O . MET A 1 86 ? -0.200 -0.184 1.611 1.00 93.25 86 MET A O 1
ATOM 754 N N . ARG A 1 87 ? -1.060 -1.834 2.869 1.00 91.38 87 ARG A N 1
ATOM 755 C CA . ARG A 1 87 ? -0.571 -1.324 4.156 1.00 91.38 87 ARG A CA 1
ATOM 756 C C . ARG A 1 87 ? 0.935 -1.110 4.174 1.00 91.38 87 ARG A C 1
ATOM 758 O O . ARG A 1 87 ? 1.415 -0.071 4.635 1.00 91.38 87 ARG A O 1
ATOM 765 N N . HIS A 1 88 ? 1.695 -2.091 3.699 1.00 91.81 88 HIS A N 1
ATOM 766 C CA . HIS A 1 88 ? 3.146 -1.959 3.621 1.00 91.81 88 HIS A CA 1
ATOM 767 C C . HIS A 1 88 ? 3.573 -0.874 2.628 1.00 91.81 88 HIS A C 1
ATOM 769 O O . HIS A 1 88 ? 4.503 -0.119 2.916 1.00 91.81 88 HIS A O 1
ATOM 775 N N . LEU A 1 89 ? 2.884 -0.770 1.489 1.00 92.44 89 LEU A N 1
ATOM 776 C CA . LEU A 1 89 ? 3.179 0.228 0.469 1.00 92.44 89 LEU A CA 1
ATOM 777 C C . LEU A 1 89 ? 2.963 1.654 0.983 1.00 92.44 89 LEU A C 1
ATOM 779 O O . LEU A 1 89 ? 3.881 2.464 0.893 1.00 92.44 89 LEU A O 1
ATOM 783 N N . VAL A 1 90 ? 1.804 1.950 1.575 1.00 91.50 90 VAL A N 1
ATOM 784 C CA . VAL A 1 90 ? 1.463 3.290 2.087 1.00 91.50 90 VAL A CA 1
ATOM 785 C C . VAL A 1 90 ? 2.493 3.760 3.122 1.00 91.50 90 VAL A C 1
ATOM 787 O O . VAL A 1 90 ? 3.048 4.850 2.997 1.00 91.50 90 VAL A O 1
ATOM 790 N N . ARG A 1 91 ? 2.880 2.898 4.073 1.00 89.56 91 ARG A N 1
ATOM 791 C CA . ARG A 1 91 ? 3.935 3.211 5.061 1.00 89.56 91 ARG A CA 1
ATOM 792 C C . ARG A 1 91 ? 5.287 3.544 4.432 1.00 89.56 91 ARG A C 1
ATOM 794 O O . ARG A 1 91 ? 6.039 4.352 4.973 1.00 89.56 91 ARG A O 1
ATOM 801 N N . LYS A 1 92 ? 5.635 2.879 3.331 1.00 89.56 92 LYS A N 1
ATOM 802 C CA . LYS A 1 92 ? 6.885 3.133 2.607 1.00 89.56 92 LYS A CA 1
ATOM 803 C C . LYS A 1 92 ? 6.808 4.419 1.789 1.00 89.56 92 LYS A C 1
ATOM 805 O O . LYS A 1 92 ? 7.776 5.168 1.792 1.00 89.56 92 LYS A O 1
ATOM 810 N N . VAL A 1 93 ? 5.675 4.679 1.137 1.00 90.06 93 VAL A N 1
ATOM 811 C CA . VAL A 1 93 ? 5.430 5.890 0.340 1.00 90.06 93 VAL A CA 1
ATOM 812 C C . VAL A 1 93 ? 5.567 7.142 1.199 1.00 90.06 93 VAL A C 1
ATOM 814 O O . VAL A 1 93 ? 6.273 8.055 0.788 1.00 90.06 93 VAL A O 1
ATOM 817 N N . GLN A 1 94 ? 4.995 7.144 2.409 1.00 87.06 94 GLN A N 1
ATOM 818 C CA . GLN A 1 94 ? 5.116 8.266 3.350 1.00 87.06 94 GLN A CA 1
ATOM 819 C C . GLN A 1 94 ? 6.583 8.654 3.604 1.00 87.06 94 GLN A C 1
ATOM 821 O O . GLN A 1 94 ? 6.942 9.823 3.617 1.00 87.06 94 GLN A O 1
ATOM 826 N N . LYS A 1 95 ? 7.456 7.654 3.768 1.00 85.81 95 LYS A N 1
ATOM 827 C CA . LYS A 1 95 ? 8.884 7.852 4.059 1.00 85.81 95 LYS A CA 1
ATOM 828 C C . LYS A 1 95 ? 9.733 8.106 2.815 1.00 85.81 95 LYS A C 1
ATOM 830 O O . LYS A 1 95 ? 10.905 8.444 2.943 1.00 85.81 95 LYS A O 1
ATOM 835 N N . ALA A 1 96 ? 9.187 7.879 1.624 1.00 86.31 96 ALA A N 1
ATOM 836 C CA . ALA A 1 96 ? 9.914 7.934 0.361 1.00 86.31 96 ALA A CA 1
ATOM 837 C C . ALA A 1 96 ? 9.650 9.231 -0.418 1.00 86.31 96 ALA A C 1
ATOM 839 O O . ALA A 1 96 ? 9.724 9.231 -1.650 1.00 86.31 96 ALA A O 1
ATOM 840 N N . TYR A 1 97 ? 9.360 10.318 0.300 1.00 84.50 97 TYR A N 1
ATOM 841 C CA . TYR A 1 97 ? 8.999 11.616 -0.266 1.00 84.50 97 TYR A CA 1
ATOM 842 C C . TYR A 1 97 ? 10.057 12.122 -1.262 1.00 84.50 97 TYR A C 1
ATOM 844 O O . TYR A 1 97 ? 9.733 12.398 -2.414 1.00 84.50 97 TYR A O 1
ATOM 852 N N . ASP A 1 98 ? 11.337 12.051 -0.886 1.00 85.62 98 ASP A N 1
ATOM 853 C CA . ASP A 1 98 ? 12.483 12.479 -1.711 1.00 85.62 98 ASP A CA 1
ATOM 854 C C . ASP A 1 98 ? 12.692 11.655 -2.992 1.00 85.62 98 ASP A C 1
ATOM 856 O O . ASP A 1 98 ? 13.400 12.057 -3.914 1.00 85.62 98 ASP A O 1
ATOM 860 N N . THR A 1 99 ? 12.146 10.439 -3.036 1.00 87.12 99 THR A N 1
ATOM 861 C CA . THR A 1 99 ? 12.348 9.497 -4.148 1.00 87.12 99 THR A CA 1
ATOM 862 C C . THR A 1 99 ? 11.199 9.550 -5.156 1.00 87.12 99 THR A C 1
ATOM 864 O O . THR A 1 99 ? 11.303 9.031 -6.269 1.00 87.12 99 THR A O 1
ATOM 867 N N . LEU A 1 100 ? 10.075 10.152 -4.783 1.00 89.38 100 LEU A N 1
ATOM 868 C CA . LEU A 1 100 ? 8.901 10.253 -5.633 1.00 89.38 100 LEU A CA 1
ATOM 869 C C . LEU A 1 100 ? 8.906 11.589 -6.369 1.00 89.38 100 LEU A C 1
ATOM 871 O O . LEU A 1 100 ? 9.198 12.628 -5.799 1.00 89.38 100 LEU A O 1
ATOM 875 N N . LEU A 1 101 ? 8.542 11.561 -7.654 1.00 90.50 101 LEU A N 1
ATOM 876 C CA . LEU A 1 101 ? 8.456 12.784 -8.455 1.00 90.50 101 LEU A CA 1
ATOM 877 C C . LEU A 1 101 ? 7.307 13.695 -7.991 1.00 90.50 101 LEU A C 1
ATOM 879 O O . LEU A 1 101 ? 7.478 14.900 -7.873 1.00 90.50 101 LEU A O 1
ATOM 883 N N . TYR A 1 102 ? 6.143 13.094 -7.729 1.00 90.81 102 TYR A N 1
ATOM 884 C CA . TYR A 1 102 ? 4.967 13.763 -7.169 1.00 90.81 102 TYR A CA 1
ATOM 885 C C . TYR A 1 102 ? 4.474 12.955 -5.965 1.00 90.81 102 TYR A C 1
ATOM 887 O O . TYR A 1 102 ? 3.563 12.132 -6.108 1.00 90.81 102 TYR A O 1
ATOM 895 N N . PRO A 1 103 ? 5.121 13.094 -4.798 1.00 89.06 103 PRO A N 1
ATOM 896 C CA . PRO A 1 103 ? 4.800 12.286 -3.627 1.00 89.06 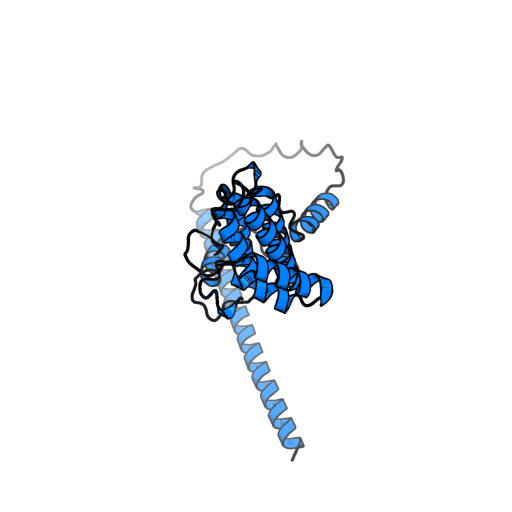103 PRO A CA 1
ATOM 897 C C . PRO A 1 103 ? 3.357 12.497 -3.162 1.00 89.06 103 PRO A C 1
ATOM 899 O O . PRO A 1 103 ? 2.678 11.522 -2.857 1.00 89.06 103 PRO A O 1
ATOM 902 N N . GLN A 1 104 ? 2.853 13.730 -3.248 1.00 88.69 104 GLN A N 1
ATOM 903 C CA . GLN A 1 104 ? 1.478 14.100 -2.909 1.00 88.69 104 GLN A CA 1
ATOM 904 C C . GLN A 1 104 ? 0.422 13.280 -3.645 1.00 88.69 104 GLN A C 1
ATOM 906 O O . GLN A 1 104 ? -0.490 12.702 -3.054 1.00 88.69 104 GLN A O 1
ATOM 911 N N . THR A 1 105 ? 0.571 13.181 -4.965 1.00 91.25 105 THR A N 1
ATOM 912 C CA . THR A 1 105 ? -0.359 12.441 -5.819 1.00 91.25 105 THR A CA 1
ATOM 913 C C . THR A 1 105 ? -0.364 10.953 -5.476 1.00 91.25 105 THR A C 1
ATOM 915 O O . THR A 1 105 ? -1.415 10.318 -5.481 1.00 91.25 105 THR A O 1
ATOM 918 N N . VAL A 1 106 ? 0.807 10.392 -5.163 1.00 92.81 106 VAL A N 1
ATOM 919 C CA . VAL A 1 106 ? 0.940 8.977 -4.795 1.00 92.81 106 VAL A CA 1
ATOM 920 C C . VAL A 1 106 ? 0.382 8.719 -3.401 1.00 92.81 106 VAL A C 1
ATOM 922 O O . VAL A 1 106 ? -0.313 7.723 -3.215 1.00 92.81 106 VAL A O 1
ATOM 925 N N . TRP A 1 107 ? 0.658 9.611 -2.446 1.00 91.88 107 TRP A N 1
ATOM 926 C CA . TRP A 1 107 ? 0.135 9.536 -1.087 1.00 91.88 107 TRP A CA 1
ATOM 927 C C . TRP A 1 107 ? -1.388 9.550 -1.095 1.00 91.88 107 TRP A C 1
ATOM 929 O O . TRP A 1 107 ? -1.997 8.602 -0.610 1.00 91.88 107 TRP A O 1
ATOM 939 N N . LYS A 1 108 ? -1.995 10.547 -1.747 1.00 91.00 108 LYS A N 1
ATOM 940 C CA . LYS A 1 108 ? -3.449 10.655 -1.878 1.00 91.00 108 LYS A CA 1
ATOM 941 C C . LYS A 1 108 ? -4.062 9.401 -2.501 1.00 91.00 108 LYS A C 1
ATOM 943 O O . LYS A 1 108 ? -4.973 8.822 -1.920 1.00 91.00 108 LYS A O 1
ATOM 948 N N . ALA A 1 109 ? -3.521 8.933 -3.628 1.00 92.81 109 ALA A N 1
ATOM 949 C CA . ALA A 1 109 ? -4.030 7.737 -4.298 1.00 92.81 109 ALA A CA 1
ATOM 950 C C . ALA A 1 109 ? -3.909 6.470 -3.430 1.00 92.81 109 ALA A C 1
ATOM 952 O O . ALA A 1 109 ? -4.808 5.632 -3.430 1.00 92.81 109 ALA A O 1
ATOM 953 N N . GLY A 1 110 ? -2.801 6.316 -2.699 1.00 92.62 110 GLY A N 1
ATOM 954 C CA . GLY A 1 110 ? -2.587 5.182 -1.798 1.00 92.62 110 GLY A CA 1
ATOM 955 C C . GLY A 1 110 ? -3.485 5.241 -0.565 1.00 92.62 110 GLY A C 1
ATOM 956 O O . GLY A 1 110 ? -4.061 4.228 -0.178 1.00 92.62 110 GLY A O 1
ATOM 957 N N . PHE A 1 111 ? -3.637 6.428 0.019 1.00 91.62 111 PHE A N 1
ATOM 958 C CA . PHE A 1 111 ? -4.484 6.678 1.177 1.00 91.62 111 PHE A CA 1
ATOM 959 C C . PHE A 1 111 ? -5.963 6.436 0.854 1.00 91.62 111 PHE A C 1
ATOM 961 O O . PHE A 1 111 ? -6.620 5.686 1.570 1.00 91.62 111 PHE A O 1
ATOM 968 N N . GLU A 1 112 ? -6.472 6.999 -0.247 1.00 90.75 112 GLU A N 1
ATOM 969 C CA . GLU A 1 112 ? -7.852 6.786 -0.707 1.00 90.75 112 GLU A CA 1
ATOM 970 C C . GLU A 1 112 ? -8.120 5.304 -0.984 1.00 90.75 112 GLU A C 1
ATOM 972 O O . GLU A 1 112 ? -9.083 4.748 -0.463 1.00 90.75 112 GLU A O 1
ATOM 977 N N . ALA A 1 113 ? -7.230 4.630 -1.721 1.00 93.06 113 ALA A N 1
ATOM 978 C CA . ALA A 1 113 ? -7.382 3.205 -2.004 1.00 93.06 113 ALA A CA 1
ATOM 979 C C . ALA A 1 113 ? -7.370 2.353 -0.724 1.00 93.06 113 ALA A C 1
ATOM 981 O O . ALA A 1 113 ? -8.112 1.383 -0.620 1.00 93.06 113 ALA A O 1
ATOM 982 N N . MET A 1 114 ? -6.542 2.705 0.261 1.00 91.44 114 MET A N 1
ATOM 983 C CA . MET A 1 114 ? -6.499 1.995 1.535 1.00 91.44 114 MET A CA 1
ATOM 984 C C . MET A 1 114 ? -7.750 2.243 2.382 1.00 91.44 114 MET A C 1
ATOM 986 O O . MET A 1 114 ? -8.256 1.307 2.996 1.00 91.44 114 MET A O 1
ATOM 990 N N . ALA A 1 115 ? -8.253 3.478 2.406 1.00 89.88 115 ALA A N 1
ATOM 991 C CA . ALA A 1 115 ? -9.472 3.840 3.120 1.00 89.88 115 ALA A CA 1
ATOM 992 C C . ALA A 1 115 ? -10.704 3.137 2.535 1.00 89.88 115 ALA A C 1
ATOM 994 O O . ALA A 1 115 ? -11.521 2.619 3.291 1.00 89.88 115 ALA A O 1
ATOM 995 N N . GLU A 1 116 ? -10.807 3.063 1.206 1.00 89.25 116 GLU A N 1
ATOM 996 C CA . GLU A 1 116 ? -11.861 2.305 0.526 1.00 89.25 116 GLU A CA 1
ATOM 997 C C . GLU A 1 116 ? -11.799 0.813 0.865 1.00 89.25 116 GLU A C 1
ATOM 999 O O . GLU A 1 116 ? -12.803 0.241 1.277 1.00 89.25 116 GLU A O 1
ATOM 1004 N N . LEU A 1 117 ? -10.616 0.193 0.774 1.00 90.62 117 LEU A N 1
ATOM 1005 C CA . LEU A 1 117 ? -10.453 -1.220 1.125 1.00 90.62 117 LEU A CA 1
ATOM 1006 C C . LEU A 1 117 ? -10.791 -1.489 2.593 1.00 90.62 117 LEU A C 1
ATOM 1008 O O . LEU A 1 117 ? -11.384 -2.515 2.901 1.00 90.62 117 LEU A O 1
ATOM 1012 N N . LEU A 1 118 ? -10.429 -0.589 3.510 1.00 88.12 118 LEU A N 1
ATOM 1013 C CA . LEU A 1 118 ? -10.821 -0.713 4.913 1.00 88.12 118 LEU A CA 1
ATOM 1014 C C . LEU A 1 118 ? -12.340 -0.615 5.073 1.00 88.12 118 LEU A C 1
ATOM 1016 O O . LEU A 1 118 ? -12.912 -1.429 5.786 1.00 88.12 118 LEU A O 1
ATOM 1020 N N . ALA A 1 119 ? -12.989 0.332 4.394 1.00 84.31 119 ALA A N 1
ATOM 1021 C CA . ALA A 1 119 ? -14.438 0.500 4.459 1.00 84.31 119 ALA A CA 1
ATOM 1022 C C . ALA A 1 119 ? -15.196 -0.723 3.915 1.00 84.31 119 ALA A C 1
ATOM 1024 O O . ALA A 1 119 ? -16.180 -1.127 4.518 1.00 84.31 119 ALA A O 1
ATOM 1025 N N . GLU A 1 120 ? -14.715 -1.350 2.838 1.00 85.19 120 GLU A N 1
ATOM 1026 C CA . GLU A 1 120 ? -15.320 -2.573 2.288 1.00 85.19 120 GLU A CA 1
ATOM 1027 C C . GLU A 1 120 ? -15.238 -3.783 3.233 1.00 85.19 120 GLU A C 1
ATOM 1029 O O . GLU A 1 120 ? -16.052 -4.696 3.119 1.00 85.19 120 GLU A O 1
ATOM 1034 N N . ASN A 1 121 ? -14.251 -3.816 4.134 1.00 82.75 121 ASN A N 1
ATOM 1035 C CA . ASN A 1 121 ? -14.035 -4.943 5.045 1.00 82.75 121 ASN A CA 1
ATOM 1036 C C . ASN A 1 121 ? -14.744 -4.782 6.400 1.00 82.75 121 ASN A C 1
ATOM 1038 O O . ASN A 1 121 ? -14.781 -5.737 7.168 1.00 82.75 121 ASN A O 1
ATOM 1042 N N . VAL A 1 122 ? -15.291 -3.606 6.718 1.00 78.56 122 VAL A N 1
ATOM 1043 C CA . VAL A 1 122 ? -16.009 -3.379 7.981 1.00 78.56 122 VAL A CA 1
ATOM 1044 C C . VAL A 1 122 ? -17.483 -3.732 7.798 1.00 78.56 122 VAL A C 1
ATOM 1046 O O . VAL A 1 122 ? -18.163 -3.165 6.946 1.00 78.56 122 VAL A O 1
ATOM 1049 N N . GLN A 1 123 ? -18.003 -4.636 8.630 1.00 67.31 123 GLN A N 1
ATOM 1050 C CA . GLN A 1 123 ? -19.440 -4.912 8.684 1.00 67.31 123 GLN A CA 1
ATOM 1051 C C . GLN A 1 123 ? -20.177 -3.756 9.385 1.00 67.31 123 GLN A C 1
ATOM 1053 O O . GLN A 1 123 ? -19.886 -3.422 10.532 1.00 67.31 123 GLN A O 1
ATOM 1058 N N . GLU A 1 124 ? -21.148 -3.142 8.702 1.00 62.28 124 GLU A N 1
ATOM 1059 C CA . GLU A 1 124 ? -21.874 -1.953 9.190 1.00 62.28 124 GLU A CA 1
ATOM 1060 C C . GLU A 1 124 ? -22.793 -2.230 10.403 1.00 62.28 124 GLU A C 1
ATOM 1062 O O . GLU A 1 124 ? -23.192 -1.300 11.099 1.00 62.28 124 GLU A O 1
ATOM 1067 N N . SER A 1 125 ? -23.137 -3.489 10.696 1.00 57.81 125 SER A N 1
ATOM 1068 C CA . SER A 1 125 ? -24.342 -3.808 11.479 1.00 57.81 125 SER A CA 1
ATOM 1069 C C . SER A 1 125 ? -24.226 -3.705 13.006 1.00 57.81 125 SER A C 1
ATOM 1071 O O . SER A 1 125 ? -25.255 -3.567 13.665 1.00 57.81 125 SER A O 1
ATOM 1073 N N . ILE A 1 126 ? -23.024 -3.751 13.591 1.00 57.31 126 ILE A N 1
ATOM 1074 C CA . ILE A 1 126 ? -22.860 -3.809 15.062 1.00 57.31 126 ILE A CA 1
ATOM 1075 C C . ILE A 1 126 ? -22.576 -2.420 15.664 1.00 57.31 126 ILE A C 1
ATOM 1077 O O . ILE A 1 126 ? -23.035 -2.091 16.761 1.00 57.31 126 ILE A O 1
ATOM 1081 N N . TRP A 1 127 ? -21.861 -1.561 14.937 1.00 60.56 127 TRP A N 1
ATOM 1082 C CA . TRP A 1 127 ? -21.323 -0.309 15.481 1.00 60.56 127 TRP A CA 1
ATOM 1083 C C . TRP A 1 127 ? -22.367 0.805 15.620 1.00 60.56 127 TRP A C 1
ATOM 1085 O O . TRP A 1 127 ? -22.317 1.566 16.586 1.00 60.56 127 TRP A O 1
ATOM 1095 N N . GLU A 1 128 ? -23.342 0.882 14.705 1.00 60.53 128 GLU A N 1
ATOM 1096 C CA . GLU A 1 128 ? -24.418 1.887 14.765 1.00 60.53 128 GLU A CA 1
ATOM 1097 C C . GLU A 1 128 ? -25.315 1.698 15.997 1.00 60.53 128 GLU A C 1
ATOM 1099 O O . GLU A 1 128 ? -25.809 2.669 16.570 1.00 60.53 128 GLU A O 1
ATOM 1104 N N . GLN A 1 129 ? -25.482 0.451 16.446 1.00 62.78 129 GLN A N 1
ATOM 1105 C CA . GLN A 1 129 ? -26.212 0.141 17.671 1.00 62.78 129 GLN A CA 1
ATOM 1106 C C . GLN A 1 129 ? -25.363 0.511 18.891 1.00 62.78 129 GLN A C 1
ATOM 1108 O O . GLN A 1 129 ? -25.838 1.207 19.780 1.00 62.78 129 GLN A O 1
ATOM 1113 N N . PHE A 1 130 ? -24.081 0.138 18.905 1.00 61.25 130 PHE A N 1
ATOM 1114 C CA . PHE A 1 130 ? -23.191 0.388 20.042 1.00 61.25 130 PHE A CA 1
ATOM 1115 C C . PHE A 1 130 ? -23.003 1.883 20.364 1.00 61.25 130 PHE A C 1
ATOM 1117 O O . PHE A 1 130 ? -23.058 2.273 21.528 1.00 61.25 130 PHE A O 1
ATOM 1124 N N . ILE A 1 131 ? -22.834 2.741 19.348 1.00 64.06 131 ILE A N 1
ATOM 1125 C CA . ILE A 1 131 ? -22.595 4.186 19.543 1.00 64.06 131 ILE A CA 1
ATOM 1126 C C . ILE A 1 131 ? -23.820 4.903 20.133 1.00 64.06 131 ILE A C 1
ATOM 1128 O O . ILE A 1 131 ? -23.662 5.869 20.875 1.00 64.06 131 ILE A O 1
ATOM 1132 N N . ARG A 1 132 ? -25.039 4.430 19.846 1.00 66.75 132 ARG A N 1
ATOM 1133 C CA . ARG A 1 132 ? -26.274 5.068 20.330 1.00 66.75 132 ARG A CA 1
ATOM 1134 C C . ARG A 1 132 ? -26.555 4.821 21.814 1.00 66.75 132 ARG A C 1
ATOM 1136 O O . ARG A 1 132 ? -27.276 5.611 22.413 1.00 66.75 132 ARG A O 1
ATOM 1143 N N . PHE A 1 133 ? -26.005 3.759 22.405 1.00 69.69 133 PHE A N 1
ATOM 1144 C CA . PHE A 1 133 ? -26.376 3.325 23.759 1.00 69.69 133 PHE A CA 1
ATOM 1145 C C . PHE A 1 133 ? -25.306 3.548 24.831 1.00 69.69 133 PHE A C 1
ATOM 1147 O O . PHE A 1 133 ? -25.627 3.410 26.007 1.00 69.69 133 PHE A O 1
ATOM 1154 N N . VAL A 1 134 ? -24.064 3.895 24.474 1.00 74.25 134 VAL A N 1
ATOM 1155 C CA . VAL A 1 134 ? -22.981 4.072 25.459 1.00 74.25 134 VAL A CA 1
ATOM 1156 C C . VAL A 1 134 ? -22.749 5.561 25.750 1.00 74.25 134 VAL A C 1
ATOM 1158 O O . VAL A 1 134 ? -22.263 6.283 24.874 1.00 74.25 134 VAL A O 1
ATOM 1161 N N . PRO A 1 135 ? -23.026 6.047 26.976 1.00 83.19 135 PRO A N 1
ATOM 1162 C CA . PRO A 1 135 ? -22.692 7.409 27.377 1.00 83.19 135 PRO A CA 1
ATOM 1163 C C . PRO A 1 135 ? -21.189 7.686 27.247 1.00 83.19 135 PRO A C 1
ATOM 1165 O O . PRO A 1 135 ? -20.349 6.871 27.635 1.00 83.19 135 PRO A O 1
ATOM 1168 N N . GLN A 1 136 ? -20.826 8.884 26.780 1.00 79.81 136 GLN A N 1
ATOM 1169 C CA . GLN A 1 136 ? -19.426 9.269 26.540 1.00 79.81 136 GLN A CA 1
ATOM 1170 C C . GLN A 1 136 ? -18.528 9.078 27.775 1.00 79.81 136 GLN A C 1
ATOM 1172 O O . GLN A 1 136 ? -17.374 8.670 27.654 1.00 79.81 136 GLN A O 1
ATOM 1177 N N . LYS A 1 137 ? -19.060 9.348 28.972 1.00 84.75 137 LYS A N 1
ATOM 1178 C CA . LYS A 1 137 ? -18.332 9.201 30.238 1.00 84.75 137 LYS A CA 1
ATOM 1179 C C . LYS A 1 137 ? -17.942 7.744 30.515 1.00 84.75 137 LYS A C 1
ATOM 1181 O O . LYS A 1 137 ? -16.816 7.487 30.932 1.00 84.75 137 LYS A O 1
ATOM 1186 N N . GLU A 1 138 ? -18.847 6.804 30.256 1.00 82.00 138 GLU A N 1
ATOM 1187 C CA . GLU A 1 138 ? -18.600 5.368 30.433 1.00 82.00 138 GLU A CA 1
ATOM 1188 C C . GLU A 1 138 ? -17.632 4.840 29.376 1.00 82.00 138 GLU A C 1
ATOM 1190 O O . GLU A 1 138 ? -16.704 4.095 29.695 1.00 82.00 138 GLU A O 1
ATOM 1195 N N . PHE A 1 139 ? -17.779 5.307 28.134 1.00 81.88 139 PHE A N 1
ATOM 1196 C CA . PHE A 1 139 ? -16.844 4.983 27.064 1.00 81.88 139 PHE A CA 1
ATOM 1197 C C . PHE A 1 139 ? -15.415 5.411 27.412 1.00 81.88 139 PHE A C 1
ATOM 1199 O O . PHE A 1 139 ? -14.498 4.603 27.307 1.00 81.88 139 PHE A O 1
ATOM 1206 N N . LEU A 1 140 ? -15.210 6.651 27.870 1.00 84.88 140 LEU A N 1
ATOM 1207 C CA . LEU A 1 140 ? -13.879 7.152 28.230 1.00 84.88 140 LEU A CA 1
ATOM 1208 C C . LEU A 1 140 ? -13.256 6.391 29.409 1.00 84.88 140 LEU A C 1
ATOM 1210 O O . LEU A 1 140 ? -12.038 6.234 29.447 1.00 84.88 140 LEU A O 1
ATOM 1214 N N . ALA A 1 141 ? -14.070 5.891 30.343 1.00 86.81 141 ALA A N 1
ATOM 1215 C CA . ALA A 1 141 ? -13.591 5.061 31.446 1.00 86.81 141 ALA A CA 1
ATOM 1216 C C . ALA A 1 141 ? -13.155 3.656 30.981 1.00 86.81 141 ALA A C 1
ATOM 1218 O O . ALA A 1 141 ? -12.162 3.121 31.474 1.00 86.81 141 ALA A O 1
ATOM 1219 N N . LEU A 1 142 ? -13.867 3.067 30.012 1.00 81.38 142 LEU A N 1
ATOM 1220 C CA . LEU A 1 142 ? -13.593 1.725 29.478 1.00 81.38 142 LEU A CA 1
ATOM 1221 C C . LEU A 1 142 ? -12.555 1.713 28.344 1.00 81.38 142 LEU A C 1
ATOM 1223 O O . LEU A 1 142 ? -11.876 0.703 28.142 1.00 81.38 142 LEU A O 1
ATOM 1227 N N . ALA A 1 143 ? -12.398 2.826 27.625 1.00 80.62 143 ALA A N 1
ATOM 1228 C CA . ALA A 1 143 ? -11.524 2.949 26.461 1.00 80.62 143 ALA A CA 1
ATOM 1229 C C . ALA A 1 143 ? -10.074 2.500 26.721 1.00 80.62 143 ALA A C 1
ATOM 1231 O O . ALA A 1 143 ? -9.581 1.712 25.918 1.00 80.62 143 ALA A O 1
ATOM 1232 N N . PRO A 1 144 ? -9.399 2.863 27.834 1.00 83.00 144 PRO A N 1
ATOM 1233 C CA . PRO A 1 144 ? -8.016 2.443 28.076 1.00 83.00 144 PRO A CA 1
ATOM 1234 C C . PRO A 1 144 ? -7.878 0.925 28.246 1.00 83.00 144 PRO A C 1
ATOM 1236 O O . PRO A 1 144 ? -6.881 0.327 27.838 1.00 83.00 144 PRO A O 1
ATOM 1239 N N . VAL A 1 145 ? -8.886 0.284 28.848 1.00 78.81 145 VAL A N 1
ATOM 1240 C CA . VAL A 1 145 ? -8.914 -1.168 29.077 1.00 78.81 145 VAL A CA 1
ATOM 1241 C C . VAL A 1 145 ? -9.132 -1.903 27.758 1.00 78.81 145 VAL A C 1
ATOM 1243 O O . VAL A 1 145 ? -8.419 -2.862 27.456 1.00 78.81 145 VAL A O 1
ATOM 1246 N N . VAL A 1 146 ? -10.082 -1.424 26.951 1.00 74.69 146 VAL A N 1
ATOM 1247 C CA . VAL A 1 146 ? -10.370 -1.967 25.619 1.00 74.69 146 VAL A CA 1
ATOM 1248 C C . VAL A 1 146 ? -9.183 -1.756 24.685 1.00 74.69 146 VAL A C 1
ATOM 1250 O O . VAL A 1 146 ? -8.784 -2.692 24.003 1.00 74.69 146 VAL A O 1
ATOM 1253 N N . GLU A 1 147 ? -8.561 -0.579 24.699 1.00 76.19 147 GLU A N 1
ATOM 1254 C CA . GLU A 1 147 ? -7.377 -0.254 23.903 1.00 76.19 147 GLU A CA 1
ATOM 1255 C C . GLU A 1 147 ? -6.211 -1.190 24.237 1.00 76.19 147 GLU A C 1
ATOM 1257 O O . GLU A 1 147 ? -5.625 -1.815 23.354 1.00 76.19 147 GLU A O 1
ATOM 1262 N N . LYS A 1 148 ? -5.928 -1.373 25.528 1.00 75.88 148 LYS A N 1
ATOM 1263 C CA . LYS A 1 148 ? -4.916 -2.314 26.012 1.00 75.88 148 LYS A CA 1
ATOM 1264 C C . LYS A 1 148 ? -5.213 -3.756 25.586 1.00 75.88 148 LYS A C 1
ATOM 1266 O O . LYS A 1 148 ? -4.299 -4.470 25.184 1.00 75.88 148 LYS A O 1
ATOM 1271 N N . LYS A 1 149 ? -6.479 -4.184 25.621 1.00 68.00 149 LYS A N 1
ATOM 1272 C CA . LYS A 1 149 ? -6.893 -5.535 25.205 1.00 68.00 149 LYS A CA 1
ATOM 1273 C C . LYS A 1 149 ? -6.874 -5.724 23.676 1.00 68.00 149 LYS A C 1
ATOM 1275 O O . LYS A 1 149 ? -6.530 -6.801 23.205 1.00 68.00 149 LYS A O 1
ATOM 1280 N N . MET A 1 150 ? -7.205 -4.693 22.900 1.00 66.38 150 MET A N 1
ATOM 1281 C CA . MET A 1 150 ? -7.325 -4.737 21.434 1.00 66.38 150 MET A CA 1
ATOM 1282 C C . MET A 1 150 ? -5.998 -4.491 20.700 1.00 66.38 150 MET A C 1
ATOM 1284 O O . MET A 1 150 ? -5.775 -5.048 19.624 1.00 66.38 150 MET A O 1
ATOM 1288 N N . LEU A 1 151 ? -5.130 -3.627 21.240 1.00 65.38 151 LEU A N 1
ATOM 1289 C CA . LEU A 1 151 ? -3.938 -3.134 20.539 1.00 65.38 151 LEU A CA 1
ATOM 1290 C C . LEU A 1 151 ? -2.627 -3.798 20.987 1.00 65.38 151 LEU A C 1
ATOM 1292 O O . LEU A 1 151 ? -1.612 -3.630 20.307 1.00 65.38 151 LEU A O 1
ATOM 1296 N N . TRP A 1 152 ? -2.606 -4.556 22.089 1.00 66.00 152 TRP A N 1
ATOM 1297 C CA . TRP A 1 152 ? -1.399 -5.272 22.519 1.00 66.00 152 TRP A CA 1
ATOM 1298 C C . TRP A 1 152 ? -1.166 -6.551 21.705 1.00 66.00 152 TRP A C 1
ATOM 1300 O O . TRP A 1 152 ? -2.072 -7.325 21.410 1.00 66.00 152 TRP A O 1
ATOM 1310 N N . SER A 1 153 ? 0.088 -6.735 21.291 1.00 53.12 153 SER A N 1
ATOM 1311 C CA . SER A 1 153 ? 0.491 -7.438 20.068 1.00 53.12 153 SER A CA 1
ATOM 1312 C C . SER A 1 153 ? 0.439 -8.973 20.075 1.00 53.12 153 SER A C 1
ATOM 1314 O O . SER A 1 153 ? 0.869 -9.556 19.088 1.00 53.12 153 SER A O 1
ATOM 1316 N N . ASN A 1 154 ? -0.095 -9.625 21.112 1.00 55.59 154 ASN A N 1
ATOM 1317 C CA . ASN A 1 154 ? -0.043 -11.091 21.263 1.00 55.59 154 ASN A CA 1
ATOM 1318 C C . ASN A 1 154 ? -1.383 -11.756 21.637 1.00 55.59 154 ASN A C 1
ATOM 1320 O O . ASN A 1 154 ? -1.377 -12.896 22.089 1.00 55.59 154 ASN A O 1
ATOM 1324 N N . ASN A 1 155 ? -2.528 -11.091 21.465 1.00 57.94 155 ASN A N 1
ATOM 1325 C CA . ASN A 1 155 ? -3.810 -11.747 21.737 1.00 57.94 155 ASN A CA 1
ATOM 1326 C C . ASN A 1 155 ? -4.221 -12.650 20.565 1.00 57.94 155 ASN A C 1
ATOM 1328 O O . ASN A 1 155 ? -4.498 -12.153 19.473 1.00 57.94 155 ASN A O 1
ATOM 1332 N N . GLU A 1 156 ? -4.284 -13.962 20.812 1.00 61.66 156 GLU A N 1
ATOM 1333 C CA . GLU A 1 156 ? -4.924 -14.947 19.920 1.00 61.66 156 GLU A CA 1
ATOM 1334 C C . GLU A 1 156 ? -6.404 -14.594 19.674 1.00 61.66 156 GLU A C 1
ATOM 1336 O O . GLU A 1 156 ? -6.919 -14.824 18.585 1.00 61.66 156 GLU A O 1
ATOM 1341 N N . ASP A 1 157 ? -7.039 -13.900 20.625 1.00 59.72 157 ASP A N 1
ATOM 1342 C CA . ASP A 1 157 ? -8.433 -13.432 20.562 1.00 59.72 157 ASP A CA 1
ATOM 1343 C C . ASP A 1 157 ? -8.638 -12.143 19.744 1.00 59.72 157 ASP A C 1
ATOM 1345 O O . ASP A 1 157 ? -9.679 -11.484 19.847 1.00 59.72 157 ASP A O 1
ATOM 1349 N N . ARG A 1 158 ? -7.636 -11.694 18.978 1.00 65.06 158 ARG A N 1
ATOM 1350 C CA . ARG A 1 158 ? -7.769 -10.457 18.206 1.00 65.06 158 ARG A CA 1
ATOM 1351 C C . ARG A 1 158 ? -8.778 -10.658 17.077 1.00 65.06 158 ARG A C 1
ATOM 1353 O O . ARG A 1 158 ? -8.469 -11.279 16.064 1.00 65.06 158 ARG A O 1
ATOM 1360 N N . THR A 1 159 ? -9.954 -10.057 17.226 1.00 72.00 159 THR A N 1
ATOM 1361 C CA . THR A 1 159 ? -10.983 -10.072 16.184 1.00 72.00 159 THR A CA 1
ATOM 1362 C C . THR A 1 159 ? -10.487 -9.394 14.901 1.00 72.00 159 THR A C 1
ATOM 1364 O O . THR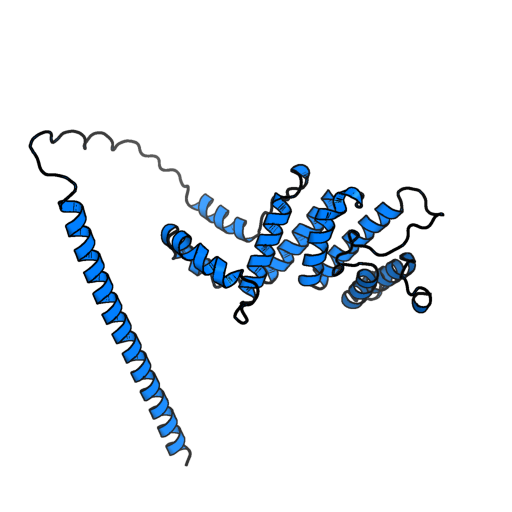 A 1 159 ? -9.619 -8.509 14.920 1.00 72.00 159 THR A O 1
ATOM 1367 N N . GLU A 1 160 ? -11.033 -9.809 13.758 1.00 76.44 160 GLU A N 1
ATOM 1368 C CA . GLU A 1 160 ? -10.706 -9.216 12.455 1.00 76.44 160 GLU A CA 1
ATOM 1369 C C . GLU A 1 160 ? -10.997 -7.705 12.452 1.00 76.44 160 GLU A C 1
ATOM 1371 O O . GLU A 1 160 ? -10.137 -6.909 12.066 1.00 76.44 160 GLU A O 1
ATOM 1376 N N . ASP A 1 161 ? -12.122 -7.294 13.041 1.00 74.06 161 ASP A N 1
ATOM 1377 C CA . ASP A 1 161 ? -12.501 -5.888 13.215 1.00 74.06 161 ASP A CA 1
ATOM 1378 C C . ASP A 1 161 ? -11.478 -5.083 14.029 1.00 74.06 161 ASP A C 1
ATOM 1380 O O . ASP A 1 161 ? -11.133 -3.957 13.668 1.00 74.06 161 ASP A O 1
ATOM 1384 N N . ALA A 1 162 ? -10.915 -5.66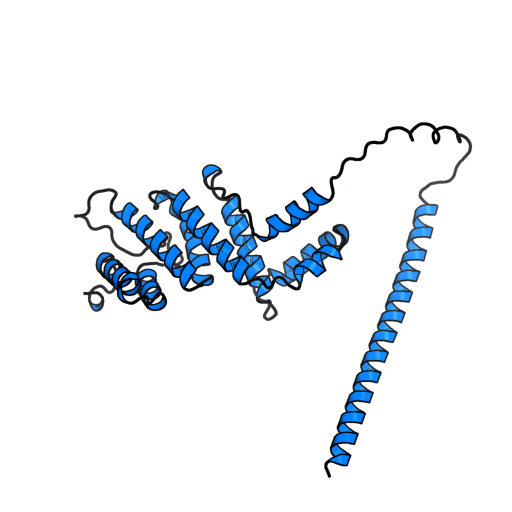1 15.097 1.00 75.75 162 ALA A N 1
ATOM 1385 C CA . ALA A 1 162 ? -9.861 -5.020 15.887 1.00 75.75 162 ALA A CA 1
ATOM 1386 C C . ALA A 1 162 ? -8.576 -4.801 15.072 1.00 75.75 162 ALA A C 1
ATOM 1388 O O . ALA A 1 162 ? -7.830 -3.831 15.265 1.00 75.75 162 ALA A O 1
ATOM 1389 N N . SER A 1 163 ? -8.281 -5.723 14.155 1.00 80.00 163 SER A N 1
ATOM 1390 C CA . SER A 1 163 ? -7.161 -5.603 13.223 1.00 80.00 163 SER A CA 1
ATOM 1391 C C . SER A 1 163 ? -7.406 -4.493 12.202 1.00 80.00 163 SER A C 1
ATOM 1393 O O . SER A 1 163 ? -6.512 -3.665 11.993 1.00 80.00 163 SER A O 1
ATOM 1395 N N . LEU A 1 164 ? -8.615 -4.416 11.637 1.00 82.81 164 LEU A N 1
ATOM 1396 C CA . LEU A 1 164 ? -9.031 -3.362 10.706 1.00 82.81 164 LEU A CA 1
ATOM 1397 C C . LEU A 1 164 ? -9.033 -1.981 11.370 1.00 82.81 164 LEU A C 1
ATOM 1399 O O . LEU A 1 164 ? -8.467 -1.035 10.818 1.00 82.81 164 LEU A O 1
ATOM 1403 N N . LEU A 1 165 ? -9.571 -1.867 12.587 1.00 80.94 165 LEU A N 1
ATOM 1404 C CA . LEU A 1 165 ? -9.599 -0.619 13.350 1.00 80.94 165 LEU A CA 1
ATOM 1405 C C . LEU A 1 165 ? -8.188 -0.125 13.671 1.00 80.94 165 LEU A C 1
ATOM 1407 O O . LEU A 1 165 ? -7.866 1.042 13.458 1.00 80.94 165 LEU A O 1
ATOM 1411 N N . HIS A 1 166 ? -7.307 -1.016 14.123 1.00 82.06 166 HIS A N 1
ATOM 1412 C CA . HIS A 1 166 ? -5.908 -0.665 14.347 1.00 82.06 166 HIS A CA 1
ATOM 1413 C C . HIS A 1 166 ? -5.237 -0.225 13.039 1.00 82.06 166 HIS A C 1
ATOM 1415 O O . HIS A 1 166 ? -4.483 0.744 13.024 1.00 82.06 166 HIS A O 1
ATOM 1421 N N . MET A 1 167 ? -5.519 -0.884 11.913 1.00 85.19 167 MET A N 1
ATOM 1422 C CA . MET A 1 167 ? -5.008 -0.445 10.613 1.00 85.19 167 MET A CA 1
ATOM 1423 C C . MET A 1 167 ? -5.511 0.945 10.216 1.00 85.19 167 MET A C 1
ATOM 1425 O O . MET A 1 167 ? -4.700 1.759 9.773 1.00 85.19 167 MET A O 1
ATOM 1429 N N . ALA A 1 168 ? -6.793 1.240 10.432 1.00 85.62 168 ALA A N 1
ATOM 1430 C CA . ALA A 1 168 ? -7.377 2.559 10.204 1.00 85.62 168 ALA A CA 1
ATOM 1431 C C . ALA A 1 168 ? -6.761 3.629 11.122 1.00 85.62 168 ALA A C 1
ATOM 1433 O O . ALA A 1 168 ? -6.421 4.718 10.663 1.00 85.62 168 ALA A O 1
ATOM 1434 N N . PHE A 1 169 ? -6.528 3.303 12.396 1.00 84.88 169 PHE A N 1
ATOM 1435 C CA . PHE A 1 169 ? -5.850 4.185 13.346 1.00 84.88 169 PHE A CA 1
ATOM 1436 C C . PHE A 1 169 ? -4.421 4.515 12.900 1.00 84.88 169 PHE A C 1
ATOM 1438 O O . PHE A 1 169 ? -4.023 5.679 12.868 1.00 84.88 169 PHE A O 1
ATOM 1445 N N . HIS A 1 170 ? -3.651 3.504 12.485 1.00 84.75 170 HIS A N 1
ATOM 1446 C CA . HIS A 1 170 ? -2.312 3.725 11.933 1.00 84.75 170 HIS A CA 1
ATOM 1447 C C . HIS A 1 170 ? -2.357 4.562 10.657 1.00 84.75 170 HIS A C 1
ATOM 1449 O O . HIS A 1 170 ? -1.503 5.422 10.481 1.00 84.75 170 HIS A O 1
ATOM 1455 N N . LEU A 1 171 ? -3.342 4.347 9.785 1.00 87.12 171 LEU A N 1
ATOM 1456 C CA . LEU A 1 171 ? -3.521 5.150 8.577 1.00 87.12 171 LEU A CA 1
ATOM 1457 C C . LEU A 1 171 ? -3.801 6.624 8.910 1.00 87.12 171 LEU A C 1
ATOM 1459 O O . LEU A 1 171 ? -3.170 7.505 8.328 1.00 87.12 171 LEU A O 1
ATOM 1463 N N . LYS A 1 172 ? -4.671 6.893 9.891 1.00 86.56 172 LYS A N 1
ATOM 1464 C CA . LYS A 1 172 ? -4.938 8.246 10.403 1.00 86.56 172 LYS A CA 1
ATOM 1465 C C . LYS A 1 172 ? -3.664 8.900 10.944 1.00 86.56 172 LYS A C 1
ATOM 1467 O O . LYS A 1 172 ? -3.326 10.002 10.528 1.00 86.56 172 LYS A O 1
ATOM 1472 N N . LYS A 1 173 ? -2.913 8.190 11.788 1.00 87.00 173 LYS A N 1
ATOM 1473 C CA . LYS A 1 173 ? -1.644 8.681 12.349 1.00 87.00 173 LYS A CA 1
ATOM 1474 C C . LYS A 1 173 ? -0.596 8.974 11.269 1.00 87.00 173 LYS A C 1
ATOM 1476 O O . LYS A 1 173 ? 0.168 9.931 11.377 1.00 87.00 173 LYS A O 1
ATOM 1481 N N . LEU A 1 174 ? -0.535 8.150 10.220 1.00 85.88 174 LEU A N 1
ATOM 1482 C CA . LEU A 1 174 ? 0.357 8.396 9.084 1.00 85.88 174 LEU A CA 1
ATOM 1483 C C . LEU A 1 174 ? -0.047 9.648 8.300 1.00 85.88 174 LEU A C 1
ATOM 1485 O O . LEU A 1 174 ? 0.832 10.344 7.807 1.00 85.88 174 LEU A O 1
ATOM 1489 N N . ASN A 1 175 ? -1.345 9.938 8.203 1.00 85.56 175 ASN A N 1
ATOM 1490 C CA . ASN A 1 175 ? -1.840 11.154 7.566 1.00 85.56 175 ASN A CA 1
ATOM 1491 C C . ASN A 1 175 ? -1.499 12.392 8.399 1.00 85.56 175 ASN A C 1
ATOM 1493 O O . ASN A 1 175 ? -0.926 13.321 7.862 1.00 85.56 175 ASN A O 1
ATOM 1497 N N . GLU A 1 176 ? -1.746 12.375 9.711 1.00 83.94 176 GLU A N 1
ATOM 1498 C CA . GLU A 1 176 ? -1.427 13.498 10.617 1.00 83.94 176 GLU A CA 1
ATOM 1499 C C . GLU A 1 176 ? 0.070 13.829 10.689 1.00 83.94 176 GLU A C 1
ATOM 1501 O O . GLU A 1 176 ? 0.445 14.962 10.961 1.00 83.94 176 GLU A O 1
ATOM 1506 N N . SER A 1 177 ? 0.931 12.835 10.468 1.00 77.50 177 SER A N 1
ATOM 1507 C CA . SER A 1 177 ? 2.387 13.029 10.427 1.00 77.50 177 SER A CA 1
ATOM 1508 C C . SER A 1 177 ? 2.917 13.429 9.052 1.00 77.50 177 SER A C 1
ATOM 1510 O O . SER A 1 177 ? 4.121 13.634 8.903 1.00 77.50 177 SER A O 1
ATOM 1512 N N . ALA A 1 178 ? 2.054 13.497 8.043 1.00 69.06 178 ALA A N 1
ATOM 1513 C CA . ALA A 1 178 ? 2.426 13.950 6.719 1.00 69.06 178 ALA A CA 1
ATOM 1514 C C . ALA A 1 178 ? 2.361 15.494 6.682 1.00 69.06 178 ALA A C 1
ATOM 1516 O O . ALA A 1 178 ? 1.508 16.095 7.330 1.00 69.06 178 ALA A O 1
ATOM 1517 N N . GLU A 1 179 ? 3.310 16.140 5.993 1.00 64.12 179 GLU A N 1
ATOM 1518 C CA . GLU A 1 179 ? 3.445 17.610 5.944 1.00 64.12 179 GLU A CA 1
ATOM 1519 C C . GLU A 1 179 ? 2.125 18.279 5.516 1.00 64.12 179 GLU A C 1
ATOM 1521 O O . GLU A 1 179 ? 1.408 17.699 4.707 1.00 64.12 179 GLU A O 1
ATOM 1526 N N . ASP A 1 180 ? 1.794 19.478 6.012 1.00 57.16 180 ASP A N 1
ATOM 1527 C CA . ASP A 1 180 ? 0.446 20.085 5.901 1.00 57.16 180 ASP A CA 1
ATOM 1528 C C . ASP A 1 180 ? -0.180 20.055 4.489 1.00 57.16 180 ASP A C 1
ATOM 1530 O O . ASP A 1 180 ? -1.381 19.830 4.343 1.00 57.16 180 ASP A O 1
ATOM 1534 N N . GLU A 1 181 ? 0.613 20.203 3.422 1.00 57.91 181 GLU A N 1
ATOM 1535 C CA . GLU A 1 181 ? 0.123 20.134 2.031 1.00 57.91 181 GLU A CA 1
ATOM 1536 C C . GLU A 1 181 ? -0.331 18.726 1.588 1.00 57.91 181 GLU A C 1
ATOM 1538 O O . GLU A 1 181 ? -1.010 18.573 0.571 1.00 57.91 181 GLU A O 1
ATOM 1543 N N . THR A 1 182 ? 0.058 17.689 2.329 1.00 58.44 182 THR A N 1
ATOM 1544 C CA . THR A 1 182 ? -0.254 16.272 2.078 1.00 58.44 182 THR A CA 1
ATOM 1545 C C . THR A 1 182 ? -1.478 15.763 2.825 1.00 58.44 182 THR A C 1
ATOM 1547 O O . THR A 1 182 ? -1.940 14.653 2.531 1.00 58.44 182 THR A O 1
ATOM 1550 N N . LEU A 1 183 ? -1.992 16.540 3.788 1.00 63.41 183 LEU A N 1
ATOM 1551 C CA . LEU A 1 183 ? -3.088 16.116 4.645 1.00 63.41 183 LEU A CA 1
ATOM 1552 C C . LEU A 1 183 ? -4.323 15.841 3.796 1.00 63.41 183 LEU A C 1
ATOM 1554 O O . LEU A 1 183 ? -5.016 16.740 3.314 1.00 63.41 183 LEU A O 1
ATOM 1558 N N . VAL A 1 184 ? -4.630 14.559 3.626 1.00 66.00 184 VAL A N 1
ATOM 1559 C CA . VAL A 1 184 ? -5.852 14.165 2.944 1.00 66.00 184 VAL A CA 1
ATOM 1560 C C . VAL A 1 184 ? -6.986 14.371 3.936 1.00 66.00 184 VAL A C 1
ATOM 1562 O O . VAL A 1 184 ? -7.051 13.692 4.964 1.00 66.00 184 VAL A O 1
ATOM 1565 N N . THR A 1 185 ? -7.894 15.303 3.640 1.00 60.53 185 THR A N 1
ATOM 1566 C CA . THR A 1 185 ? -9.157 15.427 4.375 1.00 60.53 185 THR A CA 1
ATOM 1567 C C . THR A 1 185 ? -9.987 14.183 4.098 1.00 60.53 185 THR A C 1
ATOM 1569 O O . THR A 1 185 ? -10.712 14.067 3.109 1.00 60.53 185 THR A O 1
ATOM 1572 N N . CYS A 1 186 ? -9.823 13.186 4.959 1.00 50.19 186 CYS A N 1
ATOM 1573 C CA . CYS A 1 186 ? -10.509 11.925 4.807 1.00 50.19 186 CYS A CA 1
ATOM 1574 C C . CYS A 1 186 ? -11.988 12.113 5.152 1.00 50.19 186 CYS A C 1
ATOM 1576 O O . CYS A 1 186 ? -12.391 12.075 6.315 1.00 50.19 186 CYS A O 1
ATOM 1578 N N . LYS A 1 187 ? -12.824 12.297 4.128 1.00 50.28 187 LYS A N 1
ATOM 1579 C CA . LYS A 1 187 ? -14.266 12.075 4.244 1.00 50.28 187 LYS A CA 1
ATOM 1580 C C . LYS A 1 187 ? -14.501 10.569 4.253 1.00 50.28 187 LYS A C 1
ATOM 1582 O O . LYS A 1 187 ? -14.971 10.013 3.264 1.00 50.28 187 LYS A O 1
ATOM 1587 N N . MET A 1 188 ? -14.124 9.911 5.350 1.00 48.62 188 MET A N 1
ATOM 1588 C CA . MET A 1 188 ? -14.517 8.524 5.573 1.00 48.62 188 MET A CA 1
ATOM 1589 C C . MET A 1 188 ? -16.038 8.424 5.378 1.00 48.62 188 MET A C 1
ATOM 1591 O O . MET A 1 188 ? -16.751 9.316 5.850 1.00 48.62 188 MET A O 1
ATOM 1595 N N . PRO A 1 189 ? -16.558 7.397 4.685 1.00 46.69 189 PRO A N 1
ATOM 1596 C CA . PRO A 1 189 ? -17.994 7.270 4.431 1.00 46.69 189 PRO A CA 1
ATOM 1597 C C . PRO A 1 189 ? -18.827 7.318 5.725 1.00 46.69 189 PRO A C 1
ATOM 1599 O O . PRO A 1 189 ? -19.902 7.914 5.725 1.00 46.69 189 PRO A O 1
ATOM 1602 N N . TRP A 1 190 ? -18.265 6.848 6.844 1.00 44.34 190 TRP A N 1
ATOM 1603 C CA . TRP A 1 190 ? -18.832 6.940 8.197 1.00 44.34 190 TRP A CA 1
ATOM 1604 C C . TRP A 1 190 ? -19.178 8.377 8.636 1.00 44.34 190 TRP A C 1
ATOM 1606 O O . TRP A 1 190 ? -20.191 8.600 9.292 1.00 44.34 190 TRP A O 1
ATOM 1616 N N . ASN A 1 191 ? -18.397 9.381 8.215 1.00 41.06 191 ASN A N 1
ATOM 1617 C CA . ASN A 1 191 ? -18.625 10.784 8.586 1.00 41.06 191 ASN A CA 1
ATOM 1618 C C . ASN A 1 191 ? -19.792 11.429 7.824 1.00 41.06 191 ASN A C 1
ATOM 1620 O O . ASN A 1 191 ? -20.284 12.474 8.241 1.00 41.06 191 ASN A O 1
ATOM 1624 N N . LYS A 1 192 ? -20.247 10.851 6.702 1.00 40.44 192 LYS A N 1
ATOM 1625 C CA . LYS A 1 192 ? -21.355 11.436 5.926 1.00 40.44 192 LYS A CA 1
ATOM 1626 C C . LYS A 1 192 ? -22.718 11.227 6.592 1.00 40.44 192 LYS A C 1
ATOM 1628 O O . LYS A 1 192 ? -23.582 12.074 6.404 1.00 40.44 192 LYS A O 1
ATOM 1633 N N . ARG A 1 193 ? -22.909 10.143 7.357 1.00 37.94 193 ARG A N 1
ATOM 1634 C CA . ARG A 1 193 ? -24.172 9.866 8.069 1.00 37.94 193 ARG A CA 1
ATOM 1635 C C . ARG A 1 193 ? -24.330 10.722 9.325 1.00 37.94 193 ARG A C 1
ATOM 1637 O O . ARG A 1 193 ? -25.353 11.377 9.465 1.00 37.94 193 ARG A O 1
ATOM 1644 N N . VAL A 1 194 ? -23.290 10.813 10.157 1.00 39.50 194 VAL A N 1
ATOM 1645 C CA . VAL A 1 194 ? -23.312 11.622 11.394 1.00 39.50 194 VAL A CA 1
ATOM 1646 C C . VAL A 1 194 ? -23.593 13.101 11.093 1.00 39.50 194 VAL A C 1
ATOM 1648 O O . VAL A 1 194 ? -24.441 13.721 11.724 1.00 39.50 194 VAL A O 1
ATOM 1651 N N . LEU A 1 195 ? -22.970 13.650 10.044 1.00 37.19 195 LEU A N 1
ATOM 1652 C CA . LEU A 1 195 ? -23.204 15.038 9.624 1.00 37.19 195 LEU A CA 1
ATOM 1653 C C . LEU A 1 195 ? -24.559 15.251 8.921 1.00 37.19 195 LEU A C 1
ATOM 1655 O O . LEU A 1 195 ? -25.020 16.386 8.818 1.00 37.19 195 LEU A O 1
ATOM 1659 N N . ALA A 1 196 ? -25.198 14.198 8.404 1.00 43.19 196 ALA A N 1
ATOM 1660 C CA . ALA A 1 196 ? -26.546 14.294 7.839 1.00 43.19 196 ALA A CA 1
ATOM 1661 C C . ALA A 1 196 ? -27.624 14.313 8.941 1.00 43.19 196 ALA A C 1
ATOM 1663 O O . ALA A 1 196 ? -28.629 15.010 8.793 1.00 43.19 196 ALA A O 1
ATOM 1664 N N . GLU A 1 197 ? -27.390 13.617 10.058 1.00 44.03 197 GLU A N 1
ATOM 1665 C CA . GLU A 1 197 ? -28.268 13.609 11.240 1.00 44.03 197 GLU A CA 1
ATOM 1666 C C . GLU A 1 197 ? -28.168 14.925 12.052 1.00 44.03 197 GLU A C 1
ATOM 1668 O O . GLU A 1 197 ? -29.181 15.462 12.503 1.00 44.03 197 GLU A O 1
ATOM 1673 N N . GLU A 1 198 ? -26.981 15.538 12.155 1.00 43.44 198 GLU A N 1
ATOM 1674 C CA . GLU A 1 198 ? -26.817 16.854 12.811 1.00 43.44 198 GLU A CA 1
ATOM 1675 C C . GLU A 1 198 ? -27.489 18.011 12.051 1.00 43.44 198 GLU A C 1
ATOM 1677 O O . GLU A 1 198 ? -27.909 19.001 12.649 1.00 43.44 198 GLU A O 1
ATOM 1682 N N . ASN A 1 199 ? -27.615 17.899 10.726 1.00 43.41 199 ASN A N 1
ATOM 1683 C CA . ASN A 1 199 ? -28.253 18.929 9.900 1.00 43.41 199 ASN A CA 1
ATOM 1684 C C . ASN A 1 199 ? -29.774 18.754 9.768 1.00 43.41 199 ASN A C 1
ATOM 1686 O O . ASN A 1 199 ? -30.443 19.663 9.289 1.00 43.41 199 ASN A O 1
ATOM 1690 N N . THR A 1 200 ? -30.329 17.618 10.201 1.00 40.28 200 THR A N 1
ATOM 1691 C CA . THR A 1 200 ? -31.784 17.368 10.238 1.00 40.28 200 THR A CA 1
ATOM 1692 C C . THR A 1 200 ? -32.413 17.639 11.606 1.00 40.28 200 THR A C 1
ATOM 1694 O O . THR A 1 200 ? -33.631 17.678 11.715 1.00 40.28 200 THR A O 1
ATOM 1697 N N . SER A 1 201 ? -31.601 17.890 12.635 1.00 43.75 201 SER A N 1
ATOM 1698 C CA . SER A 1 201 ? -32.039 18.231 13.999 1.00 43.75 201 SER A CA 1
ATOM 1699 C C . SER A 1 201 ? -32.000 19.736 14.308 1.00 43.75 201 SER A C 1
ATOM 1701 O O . SER A 1 201 ? -32.275 20.141 15.434 1.00 43.75 201 SER A O 1
ATOM 1703 N N . LYS A 1 202 ? -31.697 20.583 13.316 1.00 41.22 202 LYS A N 1
ATOM 1704 C CA . LYS A 1 202 ? -31.780 22.047 13.430 1.00 41.22 202 LYS A CA 1
ATOM 1705 C C . LYS A 1 202 ? -32.892 22.605 12.540 1.00 41.22 202 LYS A C 1
ATOM 1707 O O . LYS A 1 202 ? -32.622 23.126 11.462 1.00 41.22 202 LYS A O 1
ATOM 1712 N N . GLU A 1 203 ? -34.131 22.522 13.015 1.00 31.78 203 GLU A N 1
ATOM 1713 C CA . GLU A 1 203 ? -35.181 23.490 12.660 1.00 31.78 203 GLU A CA 1
ATOM 1714 C C . GLU A 1 203 ? -35.192 24.649 13.684 1.00 31.78 203 GLU A C 1
ATOM 1716 O O . GLU A 1 203 ? -34.680 24.484 14.793 1.00 31.78 203 GLU A O 1
ATOM 1721 N N . PRO A 1 204 ? -35.675 25.855 13.319 1.00 37.00 204 PRO A N 1
ATOM 1722 C CA . PRO A 1 204 ? -35.395 27.080 14.062 1.00 37.00 204 PRO A CA 1
ATOM 1723 C C . PRO A 1 204 ? -36.413 27.321 15.185 1.00 37.00 204 PRO A C 1
ATOM 1725 O O . PRO A 1 204 ? -37.579 27.610 14.920 1.00 37.00 204 PRO A O 1
ATOM 1728 N N . GLU A 1 205 ? -35.972 27.295 16.442 1.00 34.16 205 GLU A N 1
ATOM 1729 C CA . GLU A 1 205 ? -36.789 27.797 17.551 1.00 34.16 205 GLU A CA 1
ATOM 1730 C C . GLU A 1 205 ? -36.752 29.333 17.593 1.00 34.16 205 GLU A C 1
ATOM 1732 O O . GLU A 1 205 ? -35.821 29.967 18.091 1.00 34.16 205 GLU A O 1
ATOM 1737 N N . ASN A 1 206 ? -37.806 29.931 17.036 1.00 33.19 206 ASN A N 1
ATOM 1738 C CA . ASN A 1 206 ? -38.339 31.211 17.490 1.00 33.19 206 ASN A CA 1
ATOM 1739 C C . ASN A 1 206 ? -38.949 31.022 18.887 1.00 33.19 206 ASN A C 1
ATOM 1741 O O . ASN A 1 206 ? -39.792 30.145 19.058 1.00 33.19 206 ASN A O 1
ATOM 1745 N N . GLY A 1 207 ? -38.617 31.891 19.843 1.00 28.41 207 GLY A N 1
ATOM 1746 C CA . GLY A 1 207 ? -39.332 31.943 21.121 1.00 28.41 207 GLY A CA 1
ATOM 1747 C C . GLY A 1 207 ? -38.581 32.682 22.219 1.00 28.41 207 GLY A C 1
ATOM 1748 O O . GLY A 1 207 ? -37.934 32.070 23.059 1.00 28.41 207 GLY A O 1
ATOM 1749 N N . ALA A 1 208 ? -38.671 34.010 22.205 1.00 34.84 208 ALA A N 1
ATOM 1750 C CA . ALA A 1 208 ? -38.423 34.827 23.385 1.00 34.84 208 ALA A CA 1
ATOM 1751 C C . ALA A 1 208 ? -39.485 34.547 24.472 1.00 34.84 208 ALA A C 1
ATOM 1753 O O . ALA A 1 208 ? -40.568 34.067 24.155 1.00 34.84 208 ALA A O 1
ATOM 1754 N N . GLU A 1 209 ? -39.168 34.946 25.709 1.00 36.56 209 GLU A N 1
ATOM 1755 C CA . GLU A 1 209 ? -40.050 35.021 26.893 1.00 36.56 209 GLU A CA 1
ATOM 1756 C C . GLU A 1 209 ? -40.213 33.758 27.753 1.00 36.56 209 GLU A C 1
ATOM 1758 O O . GLU A 1 209 ? -41.310 33.238 27.859 1.00 36.56 209 GLU A O 1
ATOM 1763 N N . VAL A 1 210 ? -39.174 33.358 28.502 1.00 30.83 210 VAL A N 1
ATOM 1764 C CA . VAL A 1 210 ? -39.337 32.893 29.903 1.00 30.83 210 VAL A CA 1
ATOM 1765 C C . VAL A 1 210 ? -38.023 33.137 30.667 1.00 30.83 210 VAL A C 1
ATOM 1767 O O . VAL A 1 210 ? -37.201 32.239 30.823 1.00 30.83 210 VAL A O 1
ATOM 1770 N N . SER A 1 211 ? -37.752 34.366 31.115 1.00 32.91 211 SER A N 1
ATOM 1771 C CA . SER A 1 211 ? -36.516 34.656 31.873 1.00 32.91 211 SER A CA 1
ATOM 1772 C C . SER A 1 211 ? -36.681 35.659 33.018 1.00 32.91 211 SER A C 1
ATOM 1774 O O . SER A 1 211 ? -35.723 36.345 33.359 1.00 32.91 211 SER A O 1
ATOM 1776 N N . ALA A 1 212 ? -37.864 35.766 33.630 1.00 30.91 212 ALA A N 1
ATOM 1777 C CA . ALA A 1 212 ? -38.099 36.791 34.656 1.00 30.91 212 ALA A CA 1
ATOM 1778 C C . ALA A 1 212 ? -38.697 36.307 35.988 1.00 30.91 212 ALA A C 1
ATOM 1780 O O . ALA A 1 212 ? -38.776 37.110 36.911 1.00 30.91 212 ALA A O 1
ATOM 1781 N N . GLU A 1 213 ? -39.065 35.033 36.151 1.00 31.86 213 GLU A N 1
ATOM 1782 C CA . GLU A 1 213 ? -39.897 34.627 37.303 1.00 31.86 213 GLU A CA 1
ATOM 1783 C C . GLU A 1 213 ? -39.227 33.698 38.330 1.00 31.86 213 GLU A C 1
ATOM 1785 O O . GLU A 1 213 ? -39.899 33.141 39.187 1.00 31.86 213 GLU A O 1
ATOM 1790 N N . TYR A 1 214 ? -37.897 33.556 38.307 1.00 27.66 214 TYR A N 1
ATOM 1791 C CA . TYR A 1 214 ? -37.185 32.640 39.217 1.00 27.66 214 TYR A CA 1
ATOM 1792 C C . TYR A 1 214 ? -35.973 33.251 39.939 1.00 27.66 214 TYR A C 1
ATOM 1794 O O . TYR A 1 214 ? -35.003 32.559 40.230 1.00 27.66 214 TYR A O 1
ATOM 1802 N N . MET A 1 215 ? -36.010 34.553 40.246 1.00 30.39 215 MET A N 1
ATOM 1803 C CA . MET A 1 215 ? -34.945 35.227 41.013 1.00 30.39 215 MET A CA 1
ATOM 1804 C C . MET A 1 215 ? -35.470 36.121 42.142 1.00 30.39 215 MET A C 1
ATOM 1806 O O . MET A 1 215 ? -34.995 37.238 42.336 1.00 30.39 215 MET A O 1
ATOM 1810 N N . ALA A 1 216 ? -36.437 35.638 42.922 1.00 34.25 216 ALA A N 1
ATOM 1811 C CA . ALA A 1 216 ? -36.802 36.305 44.168 1.00 34.25 216 ALA A CA 1
ATOM 1812 C C . ALA A 1 216 ? -37.422 35.343 45.185 1.00 34.25 216 ALA A C 1
ATOM 1814 O O . ALA A 1 216 ? -38.626 35.373 45.375 1.00 34.25 216 ALA A O 1
ATOM 1815 N N . THR A 1 217 ? -36.601 34.539 45.866 1.00 29.75 217 THR A N 1
ATOM 1816 C CA . THR A 1 217 ? -36.800 34.206 47.289 1.00 29.75 217 THR A CA 1
ATOM 1817 C C . THR A 1 217 ? -35.551 33.536 47.860 1.00 29.75 217 THR A C 1
ATOM 1819 O O . THR A 1 217 ? -34.972 32.665 47.220 1.00 29.75 217 THR A O 1
ATOM 1822 N N . VAL A 1 218 ? -35.263 33.876 49.119 1.00 31.34 218 VAL A N 1
ATOM 1823 C CA . VAL A 1 218 ? -34.364 33.210 50.079 1.00 31.34 218 VAL A CA 1
ATOM 1824 C C . VAL A 1 218 ? -32.916 33.720 50.121 1.00 31.34 218 VAL A C 1
ATOM 1826 O O . VAL A 1 218 ? -32.001 33.144 49.547 1.00 31.34 218 VAL A O 1
ATOM 1829 N N . ASN A 1 219 ? -32.716 34.764 50.927 1.00 33.41 219 ASN A N 1
ATOM 1830 C CA . ASN A 1 219 ? -31.684 34.735 51.963 1.00 33.41 219 ASN A CA 1
ATOM 1831 C C . ASN A 1 219 ? -32.415 34.573 53.301 1.00 33.41 219 ASN A C 1
ATOM 1833 O O . ASN A 1 219 ? -33.327 35.355 53.552 1.00 33.41 219 ASN A O 1
ATOM 1837 N N . GLU A 1 220 ? -32.040 33.580 54.110 1.00 32.19 220 GLU A N 1
ATOM 1838 C CA . GLU A 1 220 ? -31.668 33.717 55.531 1.00 32.19 220 GLU A CA 1
ATOM 1839 C C . GLU A 1 220 ? -31.487 32.333 56.188 1.00 32.19 220 GLU A C 1
ATOM 1841 O O . GLU A 1 220 ? -32.150 31.363 55.832 1.00 32.19 220 GLU A O 1
ATOM 1846 N N . ASP A 1 221 ? -30.553 32.302 57.141 1.00 29.45 221 ASP A N 1
ATOM 1847 C CA . ASP A 1 221 ? -30.261 31.264 58.138 1.00 29.45 221 ASP A CA 1
ATOM 1848 C C . ASP A 1 221 ? -29.363 30.059 57.780 1.00 29.45 221 ASP A C 1
ATOM 1850 O O . ASP A 1 221 ? -29.768 29.031 57.253 1.00 29.45 221 ASP A O 1
ATOM 1854 N N . GLY A 1 222 ? -28.107 30.169 58.236 1.00 30.72 222 GLY A N 1
ATOM 1855 C CA . GLY A 1 222 ? -27.692 29.399 59.415 1.00 30.72 222 GLY A CA 1
ATOM 1856 C C . GLY A 1 222 ? -27.181 27.971 59.207 1.00 30.72 222 GLY A C 1
ATOM 1857 O O . GLY A 1 222 ? -27.936 27.014 59.286 1.00 30.72 222 GLY A O 1
ATOM 1858 N N . GLY A 1 223 ? -25.854 27.850 59.096 1.00 41.16 223 GLY A N 1
ATOM 1859 C CA . GLY A 1 223 ? -25.034 26.809 59.734 1.00 41.16 223 GLY A CA 1
ATOM 1860 C C . GLY A 1 223 ? -25.471 25.344 59.630 1.00 41.16 223 GLY A C 1
ATOM 1861 O O . GLY A 1 223 ? -26.170 24.843 60.500 1.00 41.16 223 GLY A O 1
ATOM 1862 N N . ASN A 1 224 ? -24.891 24.625 58.669 1.00 31.97 224 ASN A N 1
ATOM 1863 C CA . ASN A 1 224 ? -24.298 23.304 58.897 1.00 31.97 224 ASN A CA 1
ATOM 1864 C C . ASN A 1 224 ? -23.284 23.003 57.783 1.00 31.97 224 ASN A C 1
ATOM 1866 O O . ASN A 1 224 ? -23.476 23.372 56.625 1.00 31.97 224 ASN A O 1
ATOM 1870 N N . SER A 1 225 ? -22.165 22.385 58.154 1.00 37.41 225 SER A N 1
ATOM 1871 C CA . SER A 1 225 ? -21.050 22.034 57.274 1.00 37.41 225 SER A CA 1
ATOM 1872 C C . SER A 1 225 ? -21.496 21.133 56.117 1.00 37.41 225 SER A C 1
ATOM 1874 O O . SER A 1 225 ? -21.959 20.012 56.313 1.00 37.41 225 SER A O 1
ATOM 1876 N N . VAL A 1 226 ? -21.289 21.626 54.895 1.00 43.66 226 VAL A N 1
ATOM 1877 C CA . VAL A 1 226 ? -21.625 20.992 53.604 1.00 43.66 226 VAL A CA 1
ATOM 1878 C C . VAL A 1 226 ? -20.906 19.642 53.390 1.00 43.66 226 VAL A C 1
ATOM 1880 O O . VAL A 1 226 ? -21.304 18.853 52.536 1.00 43.66 226 VAL A O 1
ATOM 1883 N N . GLU A 1 227 ? -19.895 19.321 54.199 1.00 44.84 227 GLU A N 1
ATOM 1884 C CA . GLU A 1 227 ? -19.094 18.097 54.073 1.00 44.84 227 GLU A CA 1
ATOM 1885 C C . GLU A 1 227 ? -19.674 16.857 54.779 1.00 44.84 227 GLU A C 1
ATOM 1887 O O . GLU A 1 227 ? -19.266 15.747 54.449 1.00 44.84 227 GLU A O 1
ATOM 1892 N N . GLU A 1 228 ? -20.652 16.978 55.686 1.00 43.56 228 GLU A N 1
ATOM 1893 C CA . GLU A 1 228 ? -21.204 15.794 56.384 1.00 43.56 228 GLU A CA 1
ATOM 1894 C C . GLU A 1 228 ? -22.460 15.202 55.723 1.00 43.56 228 GLU A C 1
ATOM 1896 O O . GLU A 1 228 ? -22.722 14.006 55.854 1.00 43.56 228 GLU A O 1
ATOM 1901 N N . ILE A 1 229 ? -23.205 15.983 54.933 1.00 41.34 229 ILE A N 1
ATOM 1902 C CA . ILE A 1 229 ? -24.428 15.502 54.260 1.00 41.34 229 ILE A CA 1
ATOM 1903 C C . ILE A 1 229 ? -24.107 14.847 52.900 1.00 41.34 229 ILE A C 1
ATOM 1905 O O . ILE A 1 229 ? -24.775 13.895 52.495 1.00 41.34 229 ILE A O 1
ATOM 1909 N N . ALA A 1 230 ? -23.036 15.270 52.218 1.00 40.34 230 ALA A N 1
ATOM 1910 C CA . ALA A 1 230 ? -22.648 14.728 50.910 1.00 40.34 230 ALA A CA 1
ATOM 1911 C C . ALA A 1 230 ? -22.115 13.279 50.972 1.00 40.34 230 ALA A C 1
ATOM 1913 O O . ALA A 1 230 ? -22.237 12.522 50.008 1.00 40.34 230 ALA A O 1
ATOM 1914 N N . THR A 1 231 ? -21.557 12.864 52.110 1.00 48.31 231 THR A N 1
ATOM 1915 C CA . THR A 1 231 ? -20.891 11.558 52.264 1.00 48.31 231 THR A CA 1
ATOM 1916 C C . THR A 1 231 ? -21.863 10.440 52.661 1.00 48.31 231 THR A C 1
ATOM 1918 O O . THR A 1 231 ? -21.660 9.280 52.292 1.00 48.31 231 THR A O 1
ATOM 1921 N N . ALA A 1 232 ? -22.958 10.782 53.352 1.00 40.28 232 ALA A N 1
ATOM 1922 C CA . ALA A 1 232 ? -23.980 9.827 53.789 1.00 40.28 232 ALA A CA 1
ATOM 1923 C C . ALA A 1 232 ? -24.979 9.456 52.675 1.00 40.28 232 ALA A C 1
ATOM 1925 O O . ALA A 1 232 ? -25.431 8.315 52.610 1.00 40.28 232 ALA A O 1
ATOM 1926 N N . VAL A 1 233 ? -25.281 10.381 51.756 1.00 42.44 233 VAL A N 1
ATOM 1927 C CA . VAL A 1 233 ? -26.202 10.119 50.630 1.00 42.44 233 VAL A CA 1
ATOM 1928 C C . VAL A 1 233 ? -25.534 9.259 49.546 1.00 42.44 233 VAL A C 1
ATOM 1930 O O . VAL A 1 233 ? -26.174 8.395 48.958 1.00 42.44 233 VAL A O 1
ATOM 1933 N N . ASN A 1 234 ? -24.222 9.407 49.338 1.00 50.88 234 ASN A N 1
ATOM 1934 C CA . ASN A 1 234 ? -23.510 8.721 48.253 1.00 50.88 234 ASN A CA 1
ATOM 1935 C C . ASN A 1 234 ? -23.159 7.250 48.571 1.00 50.88 234 ASN A C 1
ATOM 1937 O O . ASN A 1 234 ? -22.986 6.435 47.672 1.00 50.88 234 ASN A O 1
ATOM 1941 N N . THR A 1 235 ? -23.061 6.875 49.850 1.00 51.12 235 THR A N 1
ATOM 1942 C CA . THR A 1 235 ? -22.712 5.500 50.260 1.00 51.12 235 THR A CA 1
ATOM 1943 C C . THR A 1 235 ? -23.926 4.574 50.376 1.00 51.12 235 THR A C 1
ATOM 1945 O O . THR A 1 235 ? -23.798 3.372 50.137 1.00 51.12 235 THR A O 1
ATOM 1948 N N . ALA A 1 236 ? -25.113 5.109 50.681 1.00 44.75 236 ALA A N 1
ATOM 1949 C CA . ALA A 1 236 ? -26.348 4.326 50.742 1.00 44.75 236 ALA A CA 1
ATOM 1950 C C . ALA A 1 236 ? -26.869 3.933 49.344 1.00 44.75 236 ALA A C 1
ATOM 1952 O O . ALA A 1 236 ? -27.281 2.788 49.147 1.00 44.75 236 ALA A O 1
ATOM 1953 N N . ASP A 1 237 ? -26.772 4.834 48.359 1.00 50.12 237 ASP A N 1
ATOM 1954 C CA . ASP A 1 237 ? -27.241 4.569 46.990 1.00 50.12 237 ASP A CA 1
ATOM 1955 C C . ASP A 1 237 ? -26.364 3.545 46.254 1.00 50.12 237 ASP A C 1
ATOM 1957 O O . ASP A 1 237 ? -26.883 2.626 45.617 1.00 50.12 237 ASP A O 1
ATOM 1961 N N . ILE A 1 238 ? -25.038 3.619 46.420 1.00 51.59 238 ILE A N 1
ATOM 1962 C CA . ILE A 1 238 ? -24.098 2.675 45.793 1.00 51.59 238 ILE A CA 1
ATOM 1963 C C . ILE A 1 238 ? -24.289 1.256 46.345 1.00 51.59 238 ILE A C 1
ATOM 1965 O O . ILE A 1 238 ? -24.316 0.295 45.576 1.00 51.59 238 ILE A O 1
ATOM 1969 N N . ASN A 1 239 ? -24.487 1.104 47.658 1.00 49.91 239 ASN A N 1
ATOM 1970 C CA . ASN A 1 239 ? -24.693 -0.216 48.257 1.00 49.91 239 ASN A CA 1
ATOM 1971 C C . ASN A 1 239 ? -26.042 -0.840 47.856 1.00 49.91 239 ASN A C 1
ATOM 1973 O O . ASN A 1 239 ? -26.113 -2.057 47.682 1.00 49.91 239 ASN A O 1
ATOM 1977 N N . SER A 1 240 ? -27.091 -0.034 47.634 1.00 56.28 240 SER A N 1
ATOM 1978 C CA . SER A 1 240 ? -28.381 -0.546 47.142 1.00 56.28 240 SER A CA 1
ATOM 1979 C C . SER A 1 240 ? -28.311 -1.001 45.675 1.00 56.28 240 SER A C 1
ATOM 1981 O O . SER A 1 240 ? -28.889 -2.026 45.308 1.00 56.28 240 SER A O 1
ATOM 1983 N N . MET A 1 241 ? -27.539 -0.297 44.838 1.00 49.25 241 MET A N 1
ATOM 1984 C CA . MET A 1 241 ? -27.338 -0.664 43.433 1.00 49.25 241 MET A CA 1
ATOM 1985 C C . MET A 1 241 ? -26.484 -1.927 43.275 1.00 49.25 241 MET A C 1
ATOM 1987 O O . MET A 1 241 ? -26.797 -2.771 42.435 1.00 49.25 241 MET A O 1
ATOM 1991 N N . VAL A 1 242 ? -25.443 -2.093 44.098 1.00 57.03 242 VAL A N 1
ATOM 1992 C CA . VAL A 1 242 ? -24.593 -3.297 44.086 1.00 57.03 242 VAL A CA 1
ATOM 1993 C C . VAL A 1 242 ? -25.382 -4.532 44.528 1.00 57.03 242 VAL A C 1
ATOM 1995 O O . VAL A 1 242 ? -25.293 -5.572 43.878 1.00 57.03 242 VAL A O 1
ATOM 1998 N N . PHE A 1 243 ? -26.228 -4.406 45.555 1.00 50.16 243 PHE A N 1
ATOM 1999 C CA . PHE A 1 243 ? -27.068 -5.512 46.025 1.00 50.16 243 PHE A CA 1
ATOM 2000 C C . PHE A 1 243 ? -28.086 -5.963 44.961 1.00 50.16 243 PHE A C 1
ATOM 2002 O O . PHE A 1 243 ? -28.243 -7.157 44.702 1.00 50.16 243 PHE A O 1
ATOM 2009 N N . ASN A 1 244 ? -28.707 -5.011 44.255 1.00 63.03 244 ASN A N 1
ATOM 2010 C CA . ASN A 1 244 ? -29.632 -5.313 43.158 1.00 63.03 244 ASN A CA 1
ATOM 2011 C C . ASN A 1 244 ? -28.931 -5.955 41.945 1.00 63.03 244 ASN A C 1
ATOM 2013 O O . ASN A 1 244 ? -29.516 -6.804 41.267 1.00 63.03 244 ASN A O 1
ATOM 2017 N N . ALA A 1 245 ? -27.675 -5.591 41.673 1.00 59.44 245 ALA A N 1
ATOM 2018 C CA . ALA A 1 245 ? -26.888 -6.184 40.592 1.00 59.44 245 ALA A CA 1
ATOM 2019 C C . ALA A 1 245 ? -26.469 -7.634 40.897 1.00 59.44 245 ALA A C 1
ATOM 2021 O O . ALA A 1 245 ? -26.498 -8.487 40.004 1.00 59.44 245 ALA A O 1
ATOM 2022 N N . GLU A 1 246 ? -26.125 -7.942 42.150 1.00 71.69 246 GLU A N 1
ATOM 2023 C CA . GLU A 1 246 ? -25.820 -9.312 42.577 1.00 71.69 246 GLU A CA 1
ATOM 2024 C C . GLU A 1 246 ? -27.059 -10.214 42.530 1.00 71.69 246 GLU A C 1
ATOM 2026 O O . GLU A 1 246 ? -26.977 -11.339 42.028 1.00 71.69 246 GLU A O 1
ATOM 2031 N N . GLU A 1 247 ? -28.224 -9.711 42.948 1.00 77.06 247 GLU A N 1
ATOM 2032 C CA . GLU A 1 247 ? -29.475 -10.469 42.871 1.00 77.06 247 GLU A CA 1
ATOM 2033 C C . GLU A 1 247 ? -29.903 -10.726 41.413 1.00 77.06 247 GLU A C 1
ATOM 2035 O O . GLU A 1 247 ? -30.309 -11.839 41.062 1.00 77.06 247 GLU A O 1
ATOM 2040 N N . ALA A 1 248 ? -29.740 -9.739 40.525 1.00 68.75 248 ALA A N 1
ATOM 2041 C CA . ALA A 1 248 ? -29.993 -9.904 39.092 1.00 68.75 248 ALA A CA 1
ATOM 2042 C C . ALA A 1 248 ? -29.035 -10.923 38.444 1.00 68.75 248 ALA A C 1
ATOM 2044 O O . ALA A 1 248 ? -29.463 -11.766 37.651 1.00 68.75 248 ALA A O 1
ATOM 2045 N N . SER A 1 249 ? -27.753 -10.897 38.821 1.00 74.44 249 SER A N 1
ATOM 2046 C CA . SER A 1 249 ? -26.740 -11.856 38.361 1.00 74.44 249 SER A CA 1
ATOM 2047 C C . SER A 1 249 ? -27.039 -13.285 38.834 1.00 74.44 249 SER A C 1
ATOM 2049 O O . SER A 1 249 ? -26.938 -14.235 38.053 1.00 74.44 249 SER A O 1
ATOM 2051 N N . ALA A 1 250 ? -27.491 -13.454 40.081 1.00 82.06 250 ALA A N 1
ATOM 2052 C CA . ALA A 1 250 ? -27.899 -14.752 40.616 1.00 82.06 250 ALA A CA 1
ATOM 2053 C C . ALA A 1 250 ? -29.128 -15.324 39.885 1.00 82.06 250 ALA A C 1
ATOM 2055 O O . ALA A 1 250 ? -29.154 -16.514 39.560 1.00 82.06 250 ALA A O 1
ATOM 2056 N N . ARG A 1 251 ? -30.117 -14.478 39.558 1.00 78.69 251 ARG A N 1
ATOM 2057 C CA . ARG A 1 251 ? -31.297 -14.879 38.770 1.00 78.69 251 ARG A CA 1
ATOM 2058 C C . ARG A 1 251 ? -30.926 -15.302 37.348 1.00 78.69 251 ARG A C 1
ATOM 2060 O O . ARG A 1 251 ? -31.449 -16.302 36.868 1.00 78.69 251 ARG A O 1
ATOM 2067 N N . LEU A 1 252 ? -29.996 -14.593 36.704 1.00 73.56 252 LEU A N 1
ATOM 2068 C CA . LEU A 1 252 ? -29.486 -14.955 35.376 1.00 73.56 252 LEU A CA 1
ATOM 2069 C C . LEU A 1 252 ? -28.745 -16.295 35.384 1.00 73.56 252 LEU A C 1
ATOM 2071 O O . LEU A 1 252 ? -28.990 -17.126 34.516 1.00 73.56 252 LEU A O 1
ATOM 2075 N N . ARG A 1 253 ? -27.886 -16.540 36.382 1.00 84.88 253 ARG A N 1
ATOM 2076 C CA . ARG A 1 253 ? -27.179 -17.826 36.513 1.00 84.88 253 ARG A CA 1
ATOM 2077 C C . ARG A 1 253 ? -28.142 -18.991 36.704 1.00 84.88 253 ARG A C 1
ATOM 2079 O O . ARG A 1 253 ? -27.972 -20.010 36.049 1.00 84.88 253 ARG A O 1
ATOM 2086 N N . LYS A 1 254 ? -29.170 -18.812 37.538 1.00 88.25 254 LYS A N 1
ATOM 2087 C CA . LYS A 1 254 ? -30.212 -19.823 37.739 1.00 88.25 254 LYS A CA 1
ATOM 2088 C C . LYS A 1 254 ? -31.015 -20.087 36.458 1.00 88.25 254 LYS A C 1
ATOM 2090 O O . LYS A 1 254 ? -31.243 -21.231 36.099 1.00 88.25 254 LYS A O 1
ATOM 2095 N N . ALA A 1 255 ? -31.393 -19.039 35.727 1.00 81.06 255 ALA A N 1
ATOM 2096 C CA . ALA A 1 255 ? -32.105 -19.200 34.459 1.00 81.06 255 ALA A CA 1
ATOM 2097 C C . ALA A 1 255 ? -31.275 -19.948 33.398 1.00 81.06 255 ALA A C 1
ATOM 2099 O O . ALA A 1 255 ? -31.838 -20.689 32.597 1.00 81.06 255 ALA A O 1
ATOM 2100 N N . ILE A 1 256 ? -29.948 -19.775 33.397 1.00 82.25 256 ILE A N 1
ATOM 2101 C CA . ILE A 1 256 ? -29.045 -20.513 32.501 1.00 82.25 256 ILE A CA 1
ATOM 2102 C C . ILE A 1 256 ? -28.987 -21.994 32.892 1.00 82.25 256 ILE A C 1
ATOM 2104 O O . ILE A 1 256 ? -29.152 -22.839 32.018 1.00 82.25 256 ILE A O 1
ATOM 2108 N N . THR A 1 257 ? -28.830 -22.317 34.180 1.00 88.31 257 THR A N 1
ATOM 2109 C CA . THR A 1 257 ? -28.804 -23.720 34.634 1.00 88.31 257 THR A CA 1
ATOM 2110 C C . THR A 1 257 ? -30.127 -24.433 34.364 1.00 88.31 257 THR A C 1
ATOM 2112 O O . THR A 1 257 ? -30.124 -25.546 33.847 1.00 88.31 257 THR A O 1
ATOM 2115 N N . ASP A 1 258 ? -31.258 -23.764 34.605 1.00 86.50 258 ASP A N 1
ATOM 2116 C CA . ASP A 1 258 ? -32.589 -24.330 34.354 1.00 86.50 258 ASP A CA 1
ATOM 2117 C C . ASP A 1 258 ? -32.812 -24.587 32.842 1.00 86.50 258 ASP A C 1
ATOM 2119 O O . ASP A 1 258 ? -33.467 -25.554 32.447 1.00 86.50 258 ASP A O 1
ATOM 2123 N N . ALA A 1 259 ? -32.236 -23.752 31.965 1.00 80.88 259 ALA A N 1
ATOM 2124 C CA . ALA A 1 259 ? -32.288 -23.953 30.515 1.00 80.88 259 ALA A CA 1
ATOM 2125 C C . ALA A 1 259 ? -31.376 -25.103 30.037 1.00 80.88 259 ALA A C 1
ATOM 2127 O O . ALA A 1 259 ? -31.739 -25.850 29.123 1.00 80.88 259 ALA A O 1
ATOM 2128 N N . GLU A 1 260 ? -30.205 -25.279 30.651 1.00 86.81 260 GLU A N 1
ATOM 2129 C CA . GLU A 1 260 ? -29.298 -26.402 30.370 1.00 86.81 260 GLU A CA 1
ATOM 2130 C C . GLU A 1 260 ? -29.909 -27.751 30.803 1.00 86.81 260 GLU A C 1
ATOM 2132 O O . GLU A 1 260 ? -29.836 -28.740 30.066 1.00 86.81 260 GLU A O 1
ATOM 2137 N N . GLU A 1 261 ? -30.612 -27.788 31.935 1.00 85.38 261 GLU A N 1
ATOM 2138 C CA . GLU A 1 261 ? -31.376 -28.964 32.377 1.00 85.38 261 GLU A CA 1
ATOM 2139 C C . GLU A 1 261 ? -32.548 -29.274 31.429 1.00 85.38 261 GLU A C 1
ATOM 2141 O O . GLU A 1 261 ? -32.707 -30.406 30.972 1.00 85.38 261 GLU A O 1
ATOM 2146 N N . ALA A 1 262 ? -33.315 -28.263 31.009 1.00 83.25 262 ALA A N 1
ATOM 2147 C CA . ALA A 1 262 ? -34.420 -28.473 30.070 1.00 83.25 262 ALA A CA 1
ATOM 2148 C C . ALA A 1 262 ? -33.949 -28.988 28.694 1.00 83.25 262 ALA A C 1
ATOM 2150 O O . ALA A 1 262 ? -34.613 -29.810 28.055 1.00 83.25 262 ALA A O 1
ATOM 2151 N N . THR A 1 263 ? -32.793 -28.522 28.214 1.00 82.44 263 THR A N 1
ATOM 2152 C CA . THR A 1 263 ? -32.231 -28.986 26.934 1.00 82.44 263 THR A CA 1
ATOM 2153 C C . THR A 1 263 ? -31.696 -30.413 27.027 1.00 82.44 263 THR A C 1
ATOM 2155 O O . THR A 1 263 ? -31.917 -31.202 26.105 1.00 82.44 263 THR A O 1
ATOM 2158 N N . THR A 1 264 ? -31.069 -30.788 28.143 1.00 82.69 264 THR A N 1
ATOM 2159 C CA . THR A 1 264 ? -30.627 -32.170 28.378 1.00 82.69 264 THR A CA 1
ATOM 2160 C C . THR A 1 264 ? -31.805 -33.136 28.524 1.00 82.69 264 THR A C 1
ATOM 2162 O O . THR A 1 264 ? -31.777 -34.210 27.920 1.00 82.69 26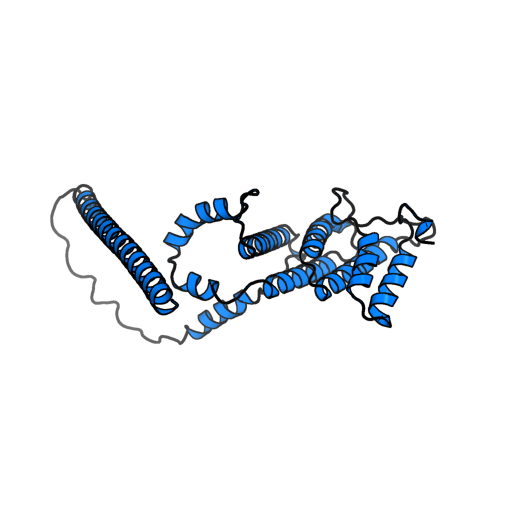4 THR A O 1
ATOM 2165 N N . GLU A 1 265 ? -32.895 -32.754 29.193 1.00 81.25 265 GLU A N 1
ATOM 2166 C CA . GLU A 1 265 ? -34.118 -33.571 29.249 1.00 81.25 265 GLU A CA 1
ATOM 2167 C C . GLU A 1 265 ? -34.749 -33.789 27.864 1.00 81.25 265 GLU A C 1
ATOM 2169 O O . GLU A 1 265 ? -35.134 -34.912 27.524 1.00 81.25 265 GLU A O 1
ATOM 2174 N N . LEU A 1 266 ? -34.802 -32.749 27.023 1.00 77.69 266 LEU A N 1
ATOM 2175 C CA . LEU A 1 266 ? -35.312 -32.859 25.652 1.00 77.69 266 LEU A CA 1
ATOM 2176 C C . LEU A 1 266 ? -34.451 -33.780 24.781 1.00 77.69 266 LEU A C 1
ATOM 2178 O O . LEU A 1 266 ? -34.992 -34.570 24.005 1.00 77.69 266 LEU A O 1
ATOM 2182 N N . VAL A 1 267 ? -33.124 -33.715 24.920 1.00 81.81 267 VAL A N 1
ATOM 2183 C CA . VAL A 1 267 ? -32.202 -34.610 24.206 1.00 81.81 267 VAL A CA 1
ATOM 2184 C C . VAL A 1 267 ? -32.395 -36.057 24.662 1.00 81.81 267 VAL A C 1
ATOM 2186 O O . VAL A 1 267 ? -32.535 -36.947 23.824 1.00 81.81 267 VAL A O 1
ATOM 2189 N N . THR A 1 268 ? -32.491 -36.301 25.972 1.00 81.38 268 THR A N 1
ATOM 2190 C CA . THR A 1 268 ? -32.721 -37.652 26.515 1.00 81.38 268 THR A CA 1
ATOM 2191 C C . THR A 1 268 ? -34.066 -38.224 26.058 1.00 81.38 268 THR A C 1
ATOM 2193 O O . THR A 1 268 ? -34.144 -39.378 25.640 1.00 81.38 268 THR A O 1
ATOM 2196 N N . ARG A 1 269 ? -35.124 -37.404 26.057 1.00 76.12 269 ARG A N 1
ATOM 2197 C CA . ARG A 1 269 ? -36.459 -37.799 25.591 1.00 76.12 269 ARG A CA 1
ATOM 2198 C C . ARG A 1 269 ? -36.495 -38.102 24.092 1.00 76.12 269 ARG A C 1
ATOM 2200 O O . ARG A 1 269 ? -37.167 -39.046 23.690 1.00 76.12 269 ARG A O 1
ATOM 2207 N N . ASN A 1 270 ? -35.789 -37.329 23.268 1.00 73.50 270 ASN A N 1
ATOM 2208 C CA . ASN A 1 270 ? -35.717 -37.587 21.828 1.00 73.50 270 ASN A CA 1
ATOM 2209 C C . ASN A 1 270 ? -34.935 -38.867 21.507 1.00 73.50 270 ASN A C 1
ATOM 2211 O O . ASN A 1 270 ? -35.311 -39.579 20.582 1.00 73.50 270 ASN A O 1
ATOM 2215 N N . ASN A 1 271 ? -33.910 -39.198 22.296 1.00 74.62 271 ASN A N 1
ATOM 2216 C CA . ASN A 1 271 ? -33.171 -40.452 22.137 1.00 74.62 271 ASN A CA 1
ATOM 2217 C C . ASN A 1 271 ? -34.011 -41.680 22.537 1.00 74.62 271 ASN A C 1
ATOM 2219 O O . ASN A 1 271 ? -33.946 -42.693 21.856 1.00 74.62 271 ASN A O 1
ATOM 2223 N N . LEU A 1 272 ? -34.862 -41.574 23.566 1.00 71.06 272 LEU A N 1
ATOM 2224 C CA . LEU A 1 272 ? -35.782 -42.651 23.975 1.00 71.06 272 LEU A CA 1
ATOM 2225 C C . LEU A 1 272 ? -36.958 -42.880 23.008 1.00 71.06 272 LEU A C 1
ATOM 2227 O O . LEU A 1 272 ? -37.601 -43.919 23.074 1.00 71.06 272 LEU A O 1
ATOM 2231 N N . LEU A 1 273 ? -37.273 -41.912 22.143 1.00 68.94 273 LEU A N 1
ATOM 2232 C CA . LEU A 1 273 ? -38.287 -42.057 21.087 1.00 68.94 273 LEU A CA 1
ATOM 2233 C C . LEU A 1 273 ? -37.700 -42.580 19.764 1.00 68.94 273 LEU A C 1
ATOM 2235 O O . LEU A 1 273 ? -38.458 -42.833 18.828 1.00 68.94 273 LEU A O 1
ATOM 2239 N N . ALA A 1 274 ? -36.372 -42.687 19.671 1.00 65.00 274 ALA A N 1
ATOM 2240 C CA . ALA A 1 274 ? -35.651 -43.160 18.491 1.00 65.00 274 ALA A CA 1
ATOM 2241 C C . ALA A 1 274 ? -35.219 -44.642 18.583 1.00 65.00 274 ALA A C 1
ATOM 2243 O O . ALA A 1 274 ? -34.697 -45.166 17.597 1.00 65.00 274 ALA A O 1
ATOM 2244 N N . GLU A 1 275 ? -35.453 -45.300 19.726 1.00 52.84 275 GLU A N 1
ATOM 2245 C CA . GLU A 1 275 ? -35.347 -46.758 19.945 1.00 52.84 275 GLU A CA 1
ATOM 2246 C C . GLU A 1 275 ? -36.732 -47.422 19.925 1.00 52.84 275 GLU A C 1
ATOM 2248 O O . GLU A 1 275 ? -36.828 -48.551 19.387 1.00 52.84 275 GLU A O 1
#

Foldseek 3Di:
DVVVCPQPQDLVVLVVQLCCCCPVVVNLVSSLVSLVVQADLPDPDLGRGRYDDDPPDDPPVQLVVVQVSLLVNLVSCLVVLVLPSLLSSLVSLLSCVVSHPCSLVSNLSSLVSNLVSLLVPDDPPPVVVVVVPDDPVNCVVCVVVVCCVLVDDDDPPNDPVSVSVVSVVVSQVSLVPHPPVNRDPDPRVVVVVVVVVVVVPDDDDDDDDDDDDPPDDDDDDDDDDPPPVVVVVVVVVVVVVVVVVVVVVVVVVVVVVVVVVVVVVVVVVVVVVVD

Secondary structure (DSSP, 8-state):
-TTT-TT---HHHHHHHHHHIIIII--HHHHHHHHHTTB-SSS--S-SB-----TTSPTTHHHHHHHHHHHHHHHHHHHTT-HHHHHHHHHHHHHTGGG-SSHHHHHHHHHHHHHHHHHHHS-TTTHHHHHHHS-HHHHHHHHHHHHHHHHSTT-TT--HHHHHHHHHHHHHHHHHTS-GGG------HHHHHHHHHHTTS----------SSSS----------HHHHHHHHHHHHHHHHHHHHHHHHHHHHHHHHHHHHHHHHHHHHHHHT--